Protein AF-A0A933HZB3-F1 (afdb_monomer)

Radius of gyration: 25.95 Å; Cα contacts (8 Å, |Δi|>4): 387; chains: 1; bounding box: 98×58×83 Å

Secondary structure (DSSP, 8-state):
----------TTS-----------HHHHHHHHHHHHHHHHHHHHHHHHHHHHHHHHHHHHHTTTS--TTHHHHHHHHHHHHHHHHHHHHHHHHHHHHHTS------EEE-HHHHHHHHHHHHHHHHHHTT-EEEEE--TTPPPEEE-HHHHHHHHHHHHHHHHHHSPTT-EEEEEEE--TT-TTEEEEEEEE-SS---GGGGGGTTSTT------TTS--SS-S-HHHHHHHHHHHTT--EEEEEETTTEEEEEEEEEBPGGGS-----------

Sequence (275 aa):
MSGTVNSQMKEGGPFATRGIYRDITARKAVERFRSEFFHQVNHELRNPLTLIVGVLRIMTDQSDKVHPDHRRWLGMMERNANHLQKMIEDLLELTRTETGKLAVHPQPADIAALAGQIAGDFQSAAEAKRIALKTRIPPGLPPAHADPLRFRQILGNLIDNALKFTPEGGEIKVSVSRPASETDSLQTSVSDTGLGIAEKDLPRLFEHLYQASSNFESRRKGLGLGLYICKTLVSRQGGRIWVESVLGKGSAFHFTLPVSLLAASGLPQGGKQGR

Structure (mmCIF, N/CA/C/O backbone):
data_AF-A0A933HZB3-F1
#
_entry.id   AF-A0A933HZB3-F1
#
loop_
_atom_site.group_PDB
_atom_site.id
_atom_site.type_symbol
_atom_site.label_atom_id
_atom_site.label_alt_id
_atom_site.label_comp_id
_atom_site.label_asym_id
_atom_site.label_entity_id
_atom_site.label_seq_id
_atom_site.pdbx_PDB_ins_code
_atom_site.C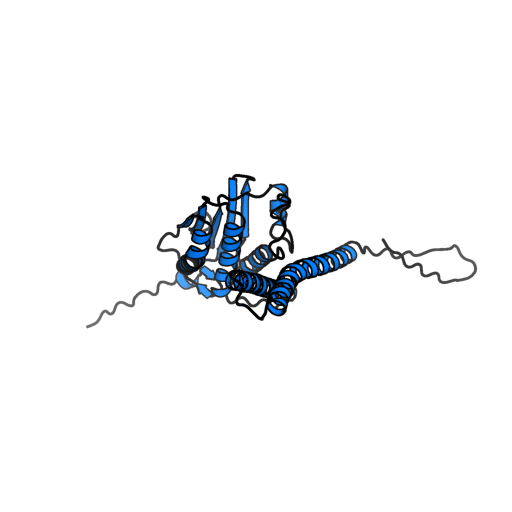artn_x
_atom_site.Cartn_y
_atom_site.Cartn_z
_atom_site.occupancy
_atom_site.B_iso_or_equiv
_atom_site.auth_seq_id
_atom_site.auth_comp_id
_atom_site.auth_asym_id
_atom_site.auth_atom_id
_atom_site.pdbx_PDB_model_num
ATOM 1 N N . MET A 1 1 ? 27.144 16.203 24.444 1.00 44.38 1 MET A N 1
ATOM 2 C CA . MET A 1 1 ? 27.302 17.452 25.221 1.00 44.38 1 MET A CA 1
ATOM 3 C C . MET A 1 1 ? 28.118 18.449 24.407 1.00 44.38 1 MET A C 1
ATOM 5 O O . MET A 1 1 ? 28.973 18.015 23.649 1.00 44.38 1 MET A O 1
ATOM 9 N N . SER A 1 2 ? 27.819 19.744 24.482 1.00 37.91 2 SER A N 1
ATOM 10 C CA . SER A 1 2 ? 28.679 20.814 23.952 1.00 37.91 2 SER A CA 1
ATOM 11 C C . SER A 1 2 ? 28.506 22.006 24.883 1.00 37.91 2 SER A C 1
ATOM 13 O O . SER A 1 2 ? 27.380 22.472 25.043 1.00 37.91 2 SER A O 1
ATOM 15 N N . GLY A 1 3 ? 29.574 22.419 25.561 1.00 36.72 3 GLY A N 1
ATOM 16 C CA . GLY A 1 3 ? 29.549 23.523 26.520 1.00 36.72 3 GLY A CA 1
ATOM 17 C C . GLY A 1 3 ? 30.105 24.798 25.899 1.00 36.72 3 GLY A C 1
ATOM 18 O O . GLY A 1 3 ? 31.054 24.742 25.122 1.00 36.72 3 GLY A O 1
ATOM 19 N N . THR A 1 4 ? 29.531 25.942 26.254 1.00 45.44 4 THR A N 1
ATOM 20 C CA . THR A 1 4 ? 30.143 27.255 26.026 1.00 45.44 4 THR A CA 1
ATOM 21 C C . THR A 1 4 ? 30.493 27.810 27.398 1.00 45.44 4 THR A C 1
ATOM 23 O O . THR A 1 4 ? 29.605 28.008 28.227 1.00 45.44 4 THR A O 1
ATOM 26 N N . VAL A 1 5 ? 31.786 27.989 27.666 1.00 43.34 5 VAL A N 1
ATOM 27 C CA . VAL A 1 5 ? 32.281 28.552 28.927 1.00 43.34 5 VAL A CA 1
ATOM 28 C C . VAL A 1 5 ? 32.371 30.058 28.743 1.00 43.34 5 VAL A C 1
ATOM 30 O O . VAL A 1 5 ? 33.096 30.520 27.869 1.00 43.34 5 VAL A O 1
ATOM 33 N N . ASN A 1 6 ? 31.621 30.820 29.537 1.00 44.94 6 ASN A N 1
ATOM 34 C CA . ASN A 1 6 ? 31.752 32.272 29.575 1.00 44.94 6 ASN A CA 1
ATOM 35 C C . ASN A 1 6 ? 32.379 32.649 30.921 1.00 44.94 6 ASN A C 1
ATOM 37 O O . ASN A 1 6 ? 31.748 32.489 31.966 1.00 44.94 6 ASN A O 1
ATOM 41 N N . SER A 1 7 ? 33.639 33.078 30.901 1.00 47.91 7 SER A N 1
ATOM 42 C CA . SER A 1 7 ? 34.389 33.495 32.086 1.00 47.91 7 SER A CA 1
ATOM 43 C C . SER A 1 7 ? 34.323 35.014 32.224 1.00 47.91 7 SER A C 1
ATOM 45 O O . SER A 1 7 ? 34.860 35.725 31.377 1.00 47.91 7 SER A O 1
ATOM 47 N N . GLN A 1 8 ? 33.697 35.526 33.284 1.00 51.03 8 GLN A N 1
ATOM 48 C CA . GLN A 1 8 ? 33.849 36.930 33.673 1.00 51.03 8 GLN A CA 1
ATOM 49 C C . GLN A 1 8 ? 34.837 37.035 34.834 1.00 51.03 8 GLN A C 1
ATOM 51 O O . GLN A 1 8 ? 34.700 36.337 35.837 1.00 51.03 8 GLN A O 1
ATOM 56 N N . MET A 1 9 ? 35.836 37.902 34.670 1.00 46.44 9 MET A N 1
ATOM 57 C CA . MET A 1 9 ? 36.854 38.189 35.676 1.00 46.44 9 MET A CA 1
ATOM 58 C C . MET A 1 9 ? 36.311 39.177 36.716 1.00 46.44 9 MET A C 1
ATOM 60 O O . MET A 1 9 ? 35.841 40.258 36.364 1.00 46.44 9 MET A O 1
ATOM 64 N N . LYS A 1 10 ? 36.424 38.827 37.999 1.00 46.56 10 LYS A N 1
ATOM 65 C CA . LYS A 1 10 ? 36.533 39.791 39.100 1.00 46.56 10 LYS A CA 1
ATOM 66 C C . LYS A 1 10 ? 37.719 39.373 39.963 1.00 46.56 10 LYS A C 1
ATOM 68 O O . LYS A 1 10 ? 37.800 38.217 40.372 1.00 46.56 10 LYS A O 1
ATOM 73 N N . GLU A 1 11 ? 38.650 40.299 40.162 1.00 51.19 11 GLU A N 1
ATOM 74 C CA . GLU A 1 11 ? 39.876 40.105 40.936 1.00 51.19 11 GLU A CA 1
ATOM 75 C C . GLU A 1 11 ? 39.563 39.670 42.380 1.00 51.19 11 GLU A C 1
ATOM 77 O O . GLU A 1 11 ? 38.769 40.309 43.069 1.00 51.19 11 GLU A O 1
ATOM 82 N N . GLY A 1 12 ? 40.201 38.584 42.838 1.00 52.66 12 GLY A N 1
ATOM 83 C CA . GLY A 1 12 ? 40.421 38.318 44.267 1.00 52.66 12 GLY A CA 1
ATOM 84 C C . GLY A 1 12 ? 39.520 37.312 45.005 1.00 52.66 12 GLY A C 1
ATOM 85 O O . GLY A 1 12 ? 39.659 37.203 46.218 1.00 52.66 12 GLY A O 1
ATOM 86 N N . GLY A 1 13 ? 38.634 36.551 44.347 1.00 52.44 13 GLY A N 1
ATOM 87 C CA . GLY A 1 13 ? 37.780 35.536 45.005 1.00 52.44 13 GLY A CA 1
ATOM 88 C C . GLY A 1 13 ? 37.833 34.145 44.349 1.00 52.44 13 GLY A C 1
ATOM 89 O O . GLY A 1 13 ? 38.278 34.040 43.205 1.00 52.44 13 GLY A O 1
ATOM 90 N N . PRO A 1 14 ? 37.397 33.063 45.036 1.00 49.47 14 PRO A N 1
ATOM 91 C CA . PRO A 1 14 ? 37.461 31.696 44.512 1.00 49.47 14 PRO A CA 1
ATOM 92 C C . PRO A 1 14 ? 36.727 31.564 43.169 1.00 49.47 14 PRO A C 1
ATOM 94 O O . PRO A 1 14 ? 35.592 32.012 43.010 1.00 49.47 14 PRO A O 1
ATOM 97 N N . PHE A 1 15 ? 37.390 30.926 42.201 1.00 54.91 15 PHE A N 1
ATOM 98 C CA . PHE A 1 15 ? 36.867 30.674 40.860 1.00 54.91 15 PHE A CA 1
ATOM 99 C C . PHE A 1 15 ? 35.613 29.790 40.920 1.00 54.91 15 PHE A C 1
ATOM 101 O O . PHE A 1 15 ? 35.695 28.603 41.226 1.00 54.91 15 PHE A O 1
ATOM 108 N N . ALA A 1 16 ? 34.452 30.337 40.559 1.00 53.34 16 ALA A N 1
ATOM 109 C CA . ALA A 1 16 ? 33.237 29.559 40.333 1.00 53.34 16 ALA A CA 1
ATOM 110 C C . ALA A 1 16 ? 32.914 29.542 38.833 1.00 53.34 16 ALA A C 1
ATOM 112 O O . ALA A 1 16 ? 32.417 30.519 38.275 1.00 53.34 16 ALA A O 1
ATOM 113 N N . THR A 1 17 ? 33.190 28.421 38.161 1.00 59.81 17 THR A N 1
ATOM 114 C CA . THR A 1 17 ? 32.766 28.230 36.766 1.00 59.81 17 THR A CA 1
ATOM 115 C C . THR A 1 17 ? 31.330 27.723 36.751 1.00 59.81 17 THR A C 1
ATOM 117 O O . THR A 1 17 ? 31.059 26.584 37.129 1.00 59.81 17 THR A O 1
ATOM 120 N N . ARG A 1 18 ? 30.387 28.552 36.295 1.00 53.56 18 ARG A N 1
ATOM 121 C CA . ARG A 1 18 ? 28.996 28.130 36.094 1.00 53.56 18 ARG A CA 1
ATOM 122 C C . ARG A 1 18 ? 28.834 27.551 34.688 1.00 53.56 18 ARG A C 1
ATOM 124 O O . ARG A 1 18 ? 28.631 28.283 33.724 1.00 53.56 18 ARG A O 1
ATOM 131 N N . GLY A 1 19 ? 28.927 26.230 34.568 1.00 54.19 19 GLY A N 1
ATOM 132 C CA . GLY A 1 19 ? 28.620 25.523 33.324 1.00 54.19 19 GLY A CA 1
ATOM 133 C C . GLY A 1 19 ? 27.110 25.377 33.132 1.00 54.19 19 GLY A C 1
ATOM 134 O O . GLY A 1 19 ? 26.443 24.746 33.949 1.00 54.19 19 GLY A O 1
ATOM 135 N N . ILE A 1 20 ? 26.555 25.937 32.054 1.00 64.50 20 ILE A N 1
ATOM 136 C CA . ILE A 1 20 ? 25.185 25.625 31.627 1.00 64.50 20 ILE A CA 1
ATOM 137 C C . ILE A 1 20 ? 25.261 24.395 30.723 1.00 64.50 20 ILE A C 1
ATOM 139 O O . ILE A 1 20 ? 25.632 24.487 29.552 1.00 64.50 20 ILE A O 1
ATOM 143 N N . TYR A 1 21 ? 24.907 23.233 31.262 1.00 60.72 21 TYR A N 1
ATOM 144 C CA . TYR A 1 21 ? 24.756 22.012 30.478 1.00 60.72 21 TYR A CA 1
ATOM 145 C C . TYR A 1 21 ? 23.352 21.994 29.874 1.00 60.72 21 TYR A C 1
ATOM 147 O O . TYR A 1 21 ? 22.369 21.757 30.569 1.00 60.72 21 TYR A O 1
ATOM 155 N N . ARG A 1 22 ? 23.242 22.272 28.571 1.00 62.38 22 ARG A N 1
ATOM 156 C CA . ARG A 1 22 ? 22.012 21.997 27.819 1.00 62.38 22 ARG A CA 1
ATOM 157 C C . ARG A 1 22 ? 22.073 20.584 27.265 1.00 62.38 22 ARG A C 1
ATOM 159 O O . ARG A 1 22 ? 23.014 20.237 26.545 1.00 62.38 22 ARG A O 1
ATOM 166 N N . ASP A 1 23 ? 21.052 19.792 27.566 1.00 67.69 23 ASP A N 1
ATOM 167 C CA . ASP A 1 23 ? 20.822 18.545 26.855 1.00 67.69 23 ASP A CA 1
ATOM 168 C C . ASP A 1 23 ? 20.436 18.869 25.404 1.00 67.69 23 ASP A C 1
ATOM 170 O O . ASP A 1 23 ? 19.370 19.402 25.106 1.00 67.69 23 ASP A O 1
ATOM 174 N N . ILE A 1 24 ? 21.371 18.610 24.494 1.00 68.44 24 ILE A N 1
ATOM 175 C CA . ILE A 1 24 ? 21.217 18.809 23.049 1.00 68.44 24 ILE A CA 1
ATOM 176 C C . ILE A 1 24 ? 20.972 17.484 22.323 1.00 68.44 24 ILE A C 1
ATOM 178 O O . ILE A 1 24 ? 21.038 17.450 21.096 1.00 68.44 24 ILE A O 1
ATOM 182 N N . THR A 1 25 ? 20.744 16.387 23.051 1.00 70.06 25 THR A N 1
ATOM 183 C CA . THR A 1 25 ? 20.633 15.037 22.481 1.00 70.06 25 THR A CA 1
ATOM 184 C C . THR A 1 25 ? 19.443 14.946 21.534 1.00 70.06 25 THR A C 1
ATOM 186 O O . THR A 1 25 ? 19.620 14.553 20.384 1.00 70.06 25 THR A O 1
ATOM 189 N N . ALA A 1 26 ? 18.271 15.436 21.954 1.00 64.62 26 ALA A N 1
ATOM 190 C CA . ALA A 1 26 ? 17.076 15.494 21.111 1.00 64.62 26 ALA A CA 1
ATOM 191 C C . ALA A 1 26 ? 17.283 16.369 19.861 1.00 64.62 26 ALA A C 1
ATOM 193 O O . ALA A 1 26 ? 16.958 15.964 18.748 1.00 64.62 26 ALA A O 1
ATOM 194 N N . ARG A 1 27 ? 17.909 17.544 20.014 1.00 66.88 27 ARG A N 1
ATOM 195 C CA . ARG A 1 27 ? 18.193 18.449 18.889 1.00 66.88 27 ARG A CA 1
ATOM 196 C C . ARG A 1 27 ? 19.174 17.837 17.887 1.00 66.88 27 ARG A C 1
ATOM 198 O O . ARG A 1 27 ? 18.923 17.877 16.687 1.00 66.88 27 ARG A O 1
ATOM 205 N N . LYS A 1 28 ? 20.265 17.236 18.371 1.00 66.25 28 LYS A N 1
ATOM 206 C CA . LYS A 1 28 ? 21.252 16.555 17.522 1.00 66.25 28 LYS A CA 1
ATOM 207 C C . LYS A 1 28 ? 20.669 15.318 16.840 1.00 66.25 28 LYS A C 1
ATOM 209 O O . LYS A 1 28 ? 21.078 15.024 15.724 1.00 66.25 28 LYS A O 1
ATOM 214 N N . ALA A 1 29 ? 19.733 14.611 17.476 1.00 64.44 29 ALA A N 1
ATOM 215 C CA . ALA A 1 29 ? 19.022 13.498 16.850 1.00 64.44 29 ALA A CA 1
ATOM 216 C C . ALA A 1 29 ? 18.155 13.980 15.675 1.00 64.44 29 ALA A C 1
ATOM 218 O O . ALA A 1 29 ? 18.247 13.417 14.588 1.00 64.44 29 ALA A O 1
ATOM 219 N N . VAL A 1 30 ? 17.406 15.076 15.851 1.00 66.94 30 VAL A N 1
ATOM 220 C CA . VAL A 1 30 ? 16.606 15.694 14.776 1.00 66.94 30 VAL A CA 1
ATOM 221 C C . VAL A 1 30 ? 17.486 16.219 13.636 1.00 66.94 30 VAL A C 1
ATOM 223 O O . VAL A 1 30 ? 17.160 16.025 12.467 1.00 66.94 30 VAL A O 1
ATOM 226 N N . GLU A 1 31 ? 18.613 16.867 13.943 1.00 66.31 31 GLU A N 1
ATOM 227 C CA . GLU A 1 31 ? 19.544 17.379 12.924 1.00 66.31 31 GLU A CA 1
ATOM 228 C C . GLU A 1 31 ? 20.197 16.245 12.115 1.00 66.31 31 GLU A C 1
ATOM 230 O O . GLU A 1 31 ? 20.233 16.320 10.885 1.00 66.31 31 GLU A O 1
ATOM 235 N N . ARG A 1 32 ? 20.646 15.164 12.772 1.00 67.50 32 ARG A N 1
ATOM 236 C CA . ARG A 1 32 ? 21.169 13.972 12.078 1.00 67.50 32 ARG A CA 1
ATOM 237 C C . ARG A 1 32 ? 20.105 13.309 11.215 1.00 67.50 32 ARG A C 1
ATOM 239 O O . ARG A 1 32 ? 20.373 13.039 10.051 1.00 67.50 32 ARG A O 1
ATOM 246 N N . PHE A 1 33 ? 18.897 13.142 11.751 1.00 66.19 33 PHE A N 1
ATOM 247 C CA . PHE A 1 33 ? 17.768 12.583 11.013 1.00 66.19 33 PHE A CA 1
ATOM 248 C C . PHE A 1 33 ? 17.451 13.400 9.753 1.00 66.19 33 PHE A C 1
ATOM 250 O O . PHE A 1 33 ? 17.299 12.831 8.675 1.00 66.19 33 PHE A O 1
ATOM 257 N N . ARG A 1 34 ? 17.423 14.740 9.844 1.00 69.06 34 ARG A N 1
ATOM 258 C CA . ARG A 1 34 ? 17.236 15.604 8.663 1.00 69.06 34 ARG A CA 1
ATOM 259 C C . ARG A 1 34 ? 18.349 15.406 7.639 1.00 69.06 34 ARG A C 1
ATOM 261 O O . ARG A 1 34 ? 18.056 15.338 6.451 1.00 69.06 34 ARG A O 1
ATOM 268 N N . SER A 1 35 ? 19.603 15.303 8.078 1.00 70.50 35 SER A N 1
ATOM 269 C CA . SER A 1 35 ? 20.733 15.086 7.170 1.00 70.50 35 SER A CA 1
ATOM 270 C C . SER A 1 35 ? 20.644 13.733 6.459 1.00 70.50 35 SER A C 1
ATOM 272 O O . SER A 1 35 ? 20.768 13.677 5.237 1.00 70.50 35 SER A O 1
ATOM 274 N N . GLU A 1 36 ? 20.393 12.653 7.200 1.00 72.56 36 GLU A N 1
ATOM 275 C CA . GLU A 1 36 ? 20.228 11.299 6.652 1.00 72.56 36 GLU A CA 1
ATOM 276 C C . GLU A 1 36 ? 19.042 11.229 5.682 1.00 72.56 36 GLU A C 1
ATOM 278 O O . GLU A 1 36 ? 19.175 10.678 4.590 1.00 72.56 36 GLU A O 1
ATOM 283 N N . PHE A 1 37 ? 17.927 11.884 6.018 1.00 74.06 37 PHE A N 1
ATOM 284 C CA . PHE A 1 37 ? 16.774 12.032 5.133 1.00 74.06 37 PHE A CA 1
ATOM 285 C C . PHE A 1 37 ? 17.146 12.687 3.801 1.00 74.06 37 PHE A C 1
ATOM 287 O O . PHE A 1 37 ? 16.870 12.120 2.743 1.00 74.06 37 PHE A O 1
ATOM 294 N N . PHE A 1 38 ? 17.803 13.850 3.824 1.00 76.88 38 PHE A N 1
ATOM 295 C CA . PHE A 1 38 ? 18.194 14.526 2.585 1.00 76.88 38 PHE A CA 1
ATOM 296 C C . PHE A 1 38 ? 19.186 13.697 1.768 1.00 76.88 38 PHE A C 1
ATOM 298 O O . PHE A 1 38 ? 19.082 13.666 0.541 1.00 76.88 38 PHE A O 1
ATOM 305 N N . HIS A 1 39 ? 20.127 13.003 2.410 1.00 78.69 39 HIS A N 1
ATOM 306 C CA . HIS A 1 39 ? 21.030 12.100 1.699 1.00 78.69 39 HIS A CA 1
ATOM 307 C C . HIS A 1 39 ? 20.271 10.959 1.014 1.00 78.69 39 HIS A C 1
ATOM 309 O O . HIS A 1 39 ? 20.479 10.735 -0.180 1.00 78.69 39 HIS A O 1
ATOM 315 N N . GLN A 1 40 ? 19.357 10.294 1.723 1.00 75.25 40 GLN A N 1
ATOM 316 C CA . GLN A 1 40 ? 18.567 9.189 1.180 1.00 75.25 40 GLN A CA 1
ATOM 317 C C . GLN A 1 40 ? 17.686 9.643 0.010 1.00 75.25 40 GLN A C 1
ATOM 319 O O . GLN A 1 40 ? 17.703 9.017 -1.048 1.00 75.25 40 GLN A O 1
ATOM 324 N N . VAL A 1 41 ? 16.973 10.764 0.164 1.00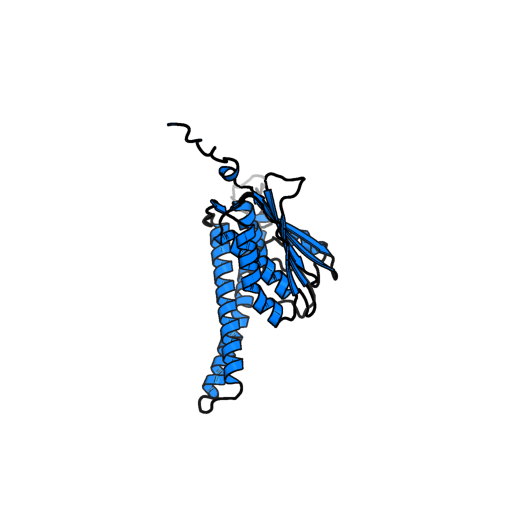 81.38 41 VAL A N 1
ATOM 325 C CA . VAL A 1 41 ? 16.130 11.342 -0.895 1.00 81.38 41 VAL A CA 1
ATOM 326 C C . VAL A 1 41 ? 16.958 11.660 -2.135 1.00 81.38 41 VAL A C 1
ATOM 328 O O . VAL A 1 41 ? 16.580 11.284 -3.242 1.00 81.38 41 VAL A O 1
ATOM 331 N N . ASN A 1 42 ? 18.119 12.297 -1.967 1.00 82.62 42 ASN A N 1
ATOM 332 C CA . ASN A 1 42 ? 19.001 12.605 -3.091 1.00 82.62 42 ASN A CA 1
ATOM 333 C C . ASN A 1 42 ? 19.486 11.338 -3.810 1.00 82.62 42 ASN A C 1
ATOM 335 O O . ASN A 1 42 ? 19.526 11.316 -5.040 1.00 82.62 42 ASN A O 1
ATOM 339 N N . HIS A 1 43 ? 19.849 10.287 -3.070 1.00 84.12 43 HIS A N 1
ATOM 340 C CA . HIS A 1 43 ? 20.272 9.018 -3.662 1.00 84.12 43 HIS A CA 1
ATOM 341 C C . HIS A 1 43 ? 19.144 8.332 -4.441 1.00 84.12 43 HIS A C 1
ATOM 343 O O . HIS A 1 43 ? 19.357 7.929 -5.588 1.00 84.12 43 HIS A O 1
ATOM 349 N N . GLU A 1 44 ? 17.951 8.240 -3.856 1.00 81.50 44 GLU A N 1
ATOM 350 C CA . GLU A 1 44 ? 16.796 7.594 -4.489 1.00 81.50 44 GLU A CA 1
ATOM 351 C C . GLU A 1 44 ? 16.288 8.371 -5.709 1.00 81.50 44 GLU A C 1
ATOM 353 O O . GLU A 1 44 ? 15.923 7.747 -6.698 1.00 81.50 44 GLU A O 1
ATOM 358 N N . LEU A 1 45 ? 16.349 9.709 -5.712 1.00 86.69 45 LEU A N 1
ATOM 359 C CA . LEU A 1 45 ? 16.020 10.521 -6.894 1.00 86.69 45 LEU A CA 1
ATOM 360 C C . LEU A 1 45 ? 17.092 10.424 -7.992 1.00 86.69 45 LEU A C 1
ATOM 362 O O . LEU A 1 45 ? 16.771 10.369 -9.182 1.00 86.69 45 LEU A O 1
ATOM 366 N N . ARG A 1 46 ? 18.379 10.390 -7.621 1.00 86.56 46 ARG A N 1
ATOM 367 C CA . ARG A 1 46 ? 19.488 10.357 -8.590 1.00 86.56 46 ARG A CA 1
ATOM 368 C C . ARG A 1 46 ? 19.484 9.079 -9.428 1.00 86.56 46 ARG A C 1
ATOM 370 O O . ARG A 1 46 ? 19.796 9.150 -10.616 1.00 86.56 46 ARG A O 1
ATOM 377 N N . ASN A 1 47 ? 19.139 7.932 -8.845 1.00 84.44 47 ASN A N 1
ATOM 378 C CA . ASN A 1 47 ? 19.160 6.636 -9.531 1.00 84.44 47 ASN A CA 1
ATOM 379 C C . ASN A 1 47 ? 18.265 6.585 -10.796 1.00 84.44 47 ASN A C 1
ATOM 381 O O . ASN A 1 47 ? 18.809 6.377 -11.884 1.00 84.44 47 ASN A O 1
ATOM 385 N N . PRO A 1 48 ? 16.935 6.805 -10.720 1.00 86.75 48 PRO A N 1
ATOM 386 C CA . PRO A 1 48 ? 16.061 6.788 -11.892 1.00 86.75 48 PRO A CA 1
ATOM 387 C C . PRO A 1 48 ? 16.392 7.912 -12.877 1.00 86.75 48 PRO A C 1
ATOM 389 O O . PRO A 1 48 ? 16.338 7.690 -14.085 1.00 86.75 48 PRO A O 1
ATOM 392 N N . LEU A 1 49 ? 16.811 9.088 -12.393 1.00 90.88 49 LEU A N 1
ATOM 393 C CA . LEU A 1 49 ? 17.236 10.185 -13.264 1.00 90.88 49 LEU A CA 1
ATOM 394 C C . LEU A 1 49 ? 18.479 9.814 -14.087 1.00 90.88 49 LEU A C 1
ATOM 396 O O . LEU A 1 49 ? 18.521 10.068 -15.288 1.00 90.88 49 LEU A O 1
ATOM 400 N N . THR A 1 50 ? 19.466 9.165 -13.464 1.00 89.88 50 THR A N 1
ATOM 401 C CA . THR A 1 50 ? 20.688 8.706 -14.147 1.00 89.88 50 THR A CA 1
ATOM 402 C C . THR A 1 50 ? 20.357 7.690 -15.239 1.00 89.88 50 THR A C 1
ATOM 404 O O . THR A 1 50 ? 20.925 7.756 -16.327 1.00 89.88 50 THR A O 1
ATOM 407 N N . LEU A 1 51 ? 19.402 6.786 -14.986 1.00 90.50 51 LEU A N 1
ATOM 408 C CA . LEU A 1 51 ? 18.924 5.834 -15.991 1.00 90.50 51 LEU A CA 1
ATOM 409 C C . LEU A 1 51 ? 18.229 6.533 -17.164 1.00 90.50 51 LEU A C 1
ATOM 411 O O . LEU A 1 51 ? 18.514 6.197 -18.311 1.00 90.50 51 LEU A O 1
ATOM 415 N N . ILE A 1 52 ? 17.360 7.514 -16.896 1.00 91.62 52 ILE A N 1
ATOM 416 C CA . ILE A 1 52 ? 16.683 8.291 -17.947 1.00 91.62 52 ILE A CA 1
ATOM 417 C C . ILE A 1 52 ? 17.713 9.013 -18.818 1.00 91.62 52 ILE A C 1
ATOM 419 O O . ILE A 1 52 ? 17.708 8.845 -20.034 1.00 91.62 52 ILE A O 1
ATOM 423 N N . VAL A 1 53 ? 18.632 9.763 -18.203 1.00 91.56 53 VAL A N 1
ATOM 424 C CA . VAL A 1 53 ? 19.673 10.512 -18.925 1.00 91.56 53 VAL A CA 1
ATOM 425 C C . VAL A 1 53 ? 20.586 9.575 -19.722 1.00 91.56 53 VAL A C 1
ATOM 427 O O . VAL A 1 53 ? 20.925 9.878 -20.864 1.00 91.56 53 VAL A O 1
ATOM 430 N N . GLY A 1 54 ? 20.953 8.419 -19.161 1.00 90.69 54 GLY A N 1
ATOM 431 C CA . GLY A 1 54 ? 21.765 7.419 -19.855 1.00 90.69 54 GLY A CA 1
ATOM 432 C C . GLY A 1 54 ? 21.080 6.863 -21.104 1.00 90.69 54 GLY A C 1
ATOM 433 O O . GLY A 1 54 ? 21.694 6.816 -22.168 1.00 90.69 54 GLY A O 1
ATOM 434 N N . VAL A 1 55 ? 19.799 6.497 -21.000 1.00 88.62 55 VAL A N 1
ATOM 435 C CA . VAL A 1 55 ? 19.013 6.000 -22.141 1.00 88.62 55 VAL A CA 1
ATOM 436 C C . VAL A 1 55 ? 18.806 7.093 -23.195 1.00 88.62 55 VAL A C 1
ATOM 438 O O . VAL A 1 55 ? 18.982 6.824 -24.382 1.00 88.62 55 VAL A O 1
ATOM 441 N N . LEU A 1 56 ? 18.516 8.332 -22.781 1.00 89.94 56 LEU A N 1
ATOM 442 C CA . LEU A 1 56 ? 18.417 9.479 -23.691 1.00 89.94 56 LEU A CA 1
ATOM 443 C C . LEU A 1 56 ? 19.716 9.712 -24.473 1.00 89.94 56 LEU A C 1
ATOM 445 O O . LEU A 1 56 ? 19.667 9.998 -25.670 1.00 89.94 56 LEU A O 1
ATOM 449 N N . ARG A 1 57 ? 20.876 9.555 -23.824 1.00 88.94 57 ARG A N 1
ATOM 450 C CA . ARG A 1 57 ? 22.182 9.688 -24.482 1.00 88.94 57 ARG A CA 1
ATOM 451 C C . ARG A 1 57 ? 22.402 8.597 -25.528 1.00 88.94 57 ARG A C 1
ATOM 453 O O . ARG A 1 57 ? 22.761 8.921 -26.651 1.00 88.94 57 ARG A O 1
ATOM 460 N N . ILE A 1 58 ? 22.105 7.338 -25.191 1.00 86.31 58 ILE A N 1
ATOM 461 C CA . ILE A 1 58 ? 22.195 6.208 -26.134 1.00 86.31 58 ILE A CA 1
ATOM 462 C C . ILE A 1 58 ? 21.307 6.453 -27.362 1.00 86.31 58 ILE A C 1
ATOM 464 O O . ILE A 1 58 ? 21.749 6.245 -28.487 1.00 86.31 58 ILE A O 1
ATOM 468 N N . MET A 1 59 ? 20.074 6.922 -27.155 1.00 84.69 59 MET A N 1
ATOM 469 C CA . MET A 1 59 ? 19.140 7.209 -28.249 1.00 84.69 59 MET A CA 1
ATOM 470 C C . MET A 1 59 ? 19.593 8.382 -29.123 1.00 84.69 59 MET A C 1
ATOM 472 O O . MET A 1 59 ? 19.443 8.323 -30.339 1.00 84.69 59 MET A O 1
ATOM 476 N N . THR A 1 60 ? 20.161 9.431 -28.523 1.00 84.25 60 THR A N 1
ATOM 477 C CA . THR A 1 60 ? 20.691 10.585 -29.269 1.00 84.25 60 THR A CA 1
ATOM 478 C C . THR A 1 60 ? 21.903 10.192 -30.118 1.00 84.25 60 THR A C 1
ATOM 480 O O . THR A 1 60 ? 21.949 10.521 -31.304 1.00 84.25 60 THR A O 1
ATOM 483 N N . ASP A 1 61 ? 22.837 9.428 -29.542 1.00 81.62 61 ASP A N 1
ATOM 484 C CA . ASP A 1 61 ? 24.058 8.965 -30.219 1.00 81.62 61 ASP A CA 1
ATOM 485 C C . ASP A 1 61 ? 23.761 7.954 -31.353 1.00 81.62 61 ASP A C 1
ATOM 487 O O . ASP A 1 61 ? 24.593 7.753 -32.233 1.00 81.62 61 ASP A O 1
ATOM 491 N N . GLN A 1 62 ? 22.577 7.323 -31.357 1.00 74.19 62 GLN A N 1
ATOM 492 C CA . GLN A 1 62 ? 22.131 6.348 -32.368 1.00 74.19 62 GLN A CA 1
ATOM 493 C C . GLN A 1 62 ? 20.950 6.848 -33.222 1.00 74.19 62 GLN A C 1
ATOM 495 O O . GLN A 1 62 ? 20.218 6.046 -33.805 1.00 74.19 62 GLN A O 1
ATOM 500 N N . SER A 1 63 ? 20.757 8.167 -33.303 1.00 66.81 63 SER A N 1
ATOM 501 C CA . SER A 1 63 ? 19.568 8.803 -33.895 1.00 66.81 63 SER A CA 1
ATOM 502 C C . SER A 1 63 ? 19.316 8.493 -35.380 1.00 66.81 63 SER A C 1
ATOM 504 O O . SER A 1 63 ? 18.178 8.601 -35.836 1.00 66.81 63 SER A O 1
ATOM 506 N N . ASP A 1 64 ? 20.326 8.024 -36.116 1.00 67.75 64 ASP A N 1
ATOM 507 C CA . ASP A 1 64 ? 20.232 7.756 -37.557 1.00 67.75 64 ASP A CA 1
ATOM 508 C C . ASP A 1 64 ? 19.525 6.429 -37.914 1.00 67.75 64 ASP A C 1
ATOM 510 O O . ASP A 1 64 ? 19.276 6.155 -39.092 1.00 67.75 64 ASP A O 1
ATOM 514 N N . LYS A 1 65 ? 19.193 5.572 -36.931 1.00 66.94 65 LYS A N 1
ATOM 515 C CA . LYS A 1 65 ? 18.471 4.302 -37.153 1.00 66.94 65 LYS A CA 1
ATOM 516 C C . LYS A 1 65 ? 17.474 4.022 -36.029 1.00 66.94 65 LYS A C 1
ATOM 518 O O . LYS A 1 65 ? 17.799 4.133 -34.854 1.00 66.94 65 LYS A O 1
ATOM 523 N N . VAL A 1 66 ? 16.269 3.556 -36.373 1.00 66.25 66 VAL A N 1
ATOM 524 C CA . VAL A 1 66 ? 15.322 3.034 -35.372 1.00 66.25 66 VAL A CA 1
ATOM 525 C C . VAL A 1 66 ? 15.877 1.718 -34.826 1.00 66.25 66 VAL A C 1
ATOM 527 O O . VAL A 1 66 ? 15.754 0.669 -35.457 1.00 66.25 66 VAL A O 1
ATOM 530 N N . HIS A 1 67 ? 16.531 1.782 -33.666 1.00 71.38 67 HIS A N 1
ATOM 531 C CA . HIS A 1 67 ? 17.107 0.609 -33.015 1.00 71.38 67 HIS A CA 1
ATOM 532 C C . HIS A 1 67 ? 15.989 -0.362 -32.574 1.00 71.38 67 HIS A C 1
ATOM 534 O O . HIS A 1 67 ? 14.973 0.101 -32.045 1.00 71.38 67 HIS A O 1
ATOM 540 N N . PRO A 1 68 ? 16.148 -1.695 -32.709 1.00 76.06 68 PRO A N 1
ATOM 541 C CA . PRO A 1 68 ? 15.141 -2.675 -32.276 1.00 76.06 68 PRO A CA 1
ATOM 542 C C . PRO A 1 68 ? 14.698 -2.515 -30.810 1.00 76.06 68 PRO A C 1
ATOM 544 O O . PRO A 1 68 ? 13.549 -2.785 -30.464 1.00 76.06 68 PRO A O 1
ATOM 547 N N . ASP A 1 69 ? 15.589 -2.006 -29.952 1.00 81.25 69 ASP A N 1
ATOM 548 C CA . ASP A 1 69 ? 15.320 -1.763 -28.528 1.00 81.25 69 ASP A CA 1
ATOM 549 C C . ASP A 1 69 ? 14.620 -0.427 -28.210 1.00 81.25 69 ASP A C 1
ATOM 551 O O . ASP A 1 69 ? 14.334 -0.163 -27.040 1.00 81.25 69 ASP A O 1
ATOM 555 N N . HIS A 1 70 ? 14.282 0.413 -29.198 1.00 82.75 70 HIS A N 1
ATOM 556 C CA . HIS A 1 70 ? 13.678 1.736 -28.957 1.00 82.75 70 HIS A CA 1
ATOM 557 C C . HIS A 1 70 ? 12.458 1.682 -28.030 1.00 82.75 70 HIS A C 1
ATOM 559 O O . HIS A 1 70 ? 12.355 2.440 -27.065 1.00 82.75 70 HIS A O 1
ATOM 565 N N . ARG A 1 71 ? 11.542 0.738 -28.274 1.00 83.75 71 ARG A N 1
ATOM 566 C CA . ARG A 1 71 ? 10.336 0.570 -27.450 1.00 83.75 71 ARG A CA 1
ATOM 567 C C . ARG A 1 71 ? 10.675 0.163 -26.014 1.00 83.75 71 ARG A C 1
ATOM 569 O O . ARG A 1 71 ? 10.031 0.622 -25.072 1.00 83.75 71 ARG A O 1
ATOM 576 N N . ARG A 1 72 ? 11.696 -0.677 -25.836 1.00 85.56 72 ARG A N 1
ATOM 577 C CA . ARG A 1 72 ? 12.171 -1.107 -24.516 1.00 85.56 72 ARG A CA 1
ATOM 578 C C . ARG A 1 72 ? 12.766 0.068 -23.741 1.00 85.56 72 ARG A C 1
ATOM 580 O O . ARG A 1 72 ? 12.461 0.218 -22.558 1.00 85.56 72 ARG A O 1
ATOM 587 N N . TRP A 1 73 ? 13.573 0.895 -24.399 1.00 87.50 73 TRP A N 1
ATOM 588 C CA . TRP A 1 73 ? 14.186 2.096 -23.831 1.00 87.50 73 TRP A CA 1
ATOM 589 C C . TRP A 1 73 ? 13.159 3.157 -23.441 1.00 87.50 73 TRP A C 1
ATOM 591 O O . TRP A 1 73 ? 13.188 3.628 -22.305 1.00 87.50 73 TRP A O 1
ATOM 601 N N . LEU A 1 74 ? 12.196 3.454 -24.319 1.00 86.75 74 LEU A N 1
ATOM 602 C CA . LEU A 1 74 ? 11.070 4.341 -24.007 1.00 86.75 74 LEU A CA 1
ATOM 603 C C . LEU A 1 74 ? 10.297 3.847 -22.780 1.00 86.75 74 LEU A C 1
ATOM 605 O O . LEU A 1 74 ? 10.105 4.603 -21.830 1.00 86.75 74 LEU A O 1
ATOM 609 N N . GLY A 1 75 ? 9.960 2.554 -22.734 1.00 85.88 75 GLY A N 1
ATOM 610 C CA . GLY A 1 75 ? 9.294 1.971 -21.569 1.00 85.88 75 GLY A CA 1
ATOM 611 C C . GLY A 1 75 ? 10.148 2.016 -20.294 1.00 85.88 75 GLY A C 1
ATOM 612 O O . GLY A 1 75 ? 9.615 2.158 -19.196 1.00 85.88 75 GLY A O 1
ATOM 613 N N . MET A 1 76 ? 11.477 1.900 -20.395 1.00 84.38 76 MET A N 1
ATOM 614 C CA . MET A 1 76 ? 12.371 2.091 -19.246 1.00 84.38 76 MET A CA 1
ATOM 615 C C . MET A 1 76 ? 12.347 3.534 -18.742 1.00 84.38 76 MET A C 1
ATOM 617 O O . MET A 1 76 ? 12.267 3.734 -17.529 1.00 84.38 76 MET A O 1
ATOM 621 N N . MET A 1 77 ? 12.403 4.521 -19.636 1.00 88.38 77 MET A N 1
ATOM 622 C CA . MET A 1 77 ? 12.347 5.936 -19.261 1.00 88.38 77 MET A CA 1
ATOM 623 C C . MET A 1 77 ? 11.009 6.291 -18.618 1.00 88.38 77 MET A C 1
ATOM 625 O O . MET A 1 77 ? 11.005 6.866 -17.534 1.00 88.38 77 MET A O 1
ATOM 629 N N . GLU A 1 78 ? 9.897 5.865 -19.216 1.00 86.44 78 GLU A N 1
ATOM 630 C CA . GLU A 1 78 ? 8.548 6.086 -18.686 1.00 86.44 78 GLU A CA 1
ATOM 631 C C . GLU A 1 78 ? 8.396 5.522 -17.267 1.00 86.44 78 GLU A C 1
ATOM 633 O O . GLU A 1 78 ? 7.990 6.235 -16.350 1.00 86.44 78 GLU A O 1
ATOM 638 N N . ARG A 1 79 ? 8.819 4.270 -17.032 1.00 84.19 79 ARG A N 1
ATOM 639 C CA . ARG A 1 79 ? 8.772 3.671 -15.686 1.00 84.19 79 ARG A CA 1
ATOM 640 C C . ARG A 1 79 ? 9.589 4.456 -14.660 1.00 84.19 79 ARG A C 1
ATOM 642 O O . ARG A 1 79 ? 9.145 4.610 -13.525 1.00 84.19 79 ARG A O 1
ATOM 649 N N . ASN A 1 80 ? 10.773 4.938 -15.035 1.00 86.31 80 ASN A N 1
ATOM 650 C CA . ASN A 1 80 ? 11.621 5.719 -14.132 1.00 86.31 80 ASN A CA 1
ATOM 651 C C . ASN A 1 80 ? 11.074 7.138 -13.902 1.00 86.31 80 ASN A C 1
ATOM 653 O O . ASN A 1 80 ? 11.181 7.648 -12.789 1.00 86.31 80 ASN A O 1
ATOM 657 N N . ALA A 1 81 ? 10.451 7.754 -14.909 1.00 88.44 81 ALA A N 1
ATOM 658 C CA . ALA A 1 81 ? 9.802 9.057 -14.786 1.00 88.44 81 ALA A CA 1
ATOM 659 C C . ALA A 1 81 ? 8.581 8.980 -13.857 1.00 88.44 81 ALA A C 1
ATOM 661 O O . ALA A 1 81 ? 8.469 9.774 -12.925 1.00 88.44 81 ALA A O 1
ATOM 662 N N . ASN A 1 82 ? 7.738 7.958 -14.026 1.00 84.62 82 ASN A N 1
ATOM 663 C CA . ASN A 1 82 ? 6.605 7.701 -13.134 1.00 84.62 82 ASN A CA 1
ATOM 664 C C . ASN A 1 82 ? 7.077 7.404 -11.700 1.00 84.62 82 ASN A C 1
ATOM 666 O O . ASN A 1 82 ? 6.467 7.855 -10.731 1.00 84.62 82 ASN A O 1
ATOM 670 N N . HIS A 1 83 ? 8.204 6.700 -11.542 1.00 83.56 83 HIS A N 1
ATOM 671 C CA . HIS A 1 83 ? 8.803 6.474 -10.226 1.00 83.56 83 HIS A CA 1
ATOM 672 C C . HIS A 1 83 ? 9.265 7.781 -9.558 1.00 83.56 83 HIS A C 1
ATOM 674 O O . HIS A 1 83 ? 8.985 7.994 -8.378 1.00 83.56 83 HIS A O 1
ATOM 680 N N . LEU A 1 84 ? 9.922 8.673 -10.309 1.00 86.94 84 LEU A N 1
ATOM 681 C CA . LEU A 1 84 ? 10.296 10.012 -9.838 1.00 86.94 84 LEU A CA 1
ATOM 682 C C . LEU A 1 84 ? 9.074 10.839 -9.433 1.00 86.94 84 LEU A C 1
ATOM 684 O O . LEU A 1 84 ? 9.080 11.440 -8.359 1.00 86.94 84 LEU A O 1
ATOM 688 N N . GLN A 1 85 ? 8.024 10.838 -10.255 1.00 87.12 85 GLN A N 1
ATOM 689 C CA . GLN A 1 85 ? 6.781 11.551 -9.966 1.00 87.12 85 GLN A CA 1
ATOM 690 C C . GLN A 1 85 ? 6.168 11.080 -8.643 1.00 87.12 85 GLN A C 1
ATOM 692 O O . GLN A 1 85 ? 5.899 11.901 -7.766 1.00 87.12 85 GLN A O 1
ATOM 697 N N . LYS A 1 86 ? 6.063 9.760 -8.446 1.00 83.81 86 LYS A N 1
ATOM 698 C CA . LYS A 1 86 ? 5.555 9.175 -7.200 1.00 83.81 86 LYS A CA 1
ATOM 699 C C . LYS A 1 86 ? 6.395 9.569 -5.980 1.00 83.81 86 LYS A C 1
ATOM 701 O O . LYS A 1 86 ? 5.846 9.903 -4.935 1.00 83.81 86 LYS A O 1
ATOM 706 N N . MET A 1 87 ? 7.723 9.583 -6.108 1.00 84.50 87 MET A N 1
ATOM 707 C CA . MET A 1 87 ? 8.606 10.027 -5.023 1.00 84.50 87 MET A CA 1
ATOM 708 C C . MET A 1 87 ? 8.403 11.503 -4.663 1.00 84.50 87 MET A C 1
ATOM 710 O O . MET A 1 87 ? 8.404 11.851 -3.484 1.00 84.50 87 MET A O 1
ATOM 714 N N . ILE A 1 88 ? 8.209 12.373 -5.656 1.00 88.25 88 ILE A N 1
ATOM 715 C CA . ILE A 1 88 ? 7.927 13.797 -5.428 1.00 88.25 88 ILE A CA 1
ATOM 716 C C . ILE A 1 88 ? 6.583 13.972 -4.711 1.00 88.25 88 ILE A C 1
ATOM 718 O O . ILE A 1 88 ? 6.494 14.749 -3.760 1.00 88.25 88 ILE A O 1
ATOM 722 N N . GLU A 1 89 ? 5.552 13.235 -5.125 1.00 86.50 89 GLU A N 1
ATOM 723 C CA . GLU A 1 89 ? 4.239 13.248 -4.470 1.00 86.50 89 GLU A CA 1
ATOM 724 C C . GLU A 1 89 ? 4.328 12.817 -3.002 1.00 86.50 89 GLU A C 1
ATOM 726 O O . GLU A 1 89 ? 3.828 13.529 -2.127 1.00 86.50 89 GLU A O 1
ATOM 731 N N . ASP A 1 90 ? 5.036 11.720 -2.718 1.00 84.56 90 ASP A N 1
ATOM 732 C CA . ASP A 1 90 ? 5.230 11.222 -1.353 1.00 84.56 90 ASP A CA 1
ATOM 733 C C . ASP A 1 90 ? 5.975 12.254 -0.471 1.00 84.56 90 ASP A C 1
ATOM 735 O O . ASP A 1 90 ? 5.640 12.436 0.702 1.00 84.56 90 ASP A O 1
ATOM 739 N N . LEU A 1 91 ? 6.950 12.992 -1.025 1.00 85.44 91 LEU A N 1
ATOM 740 C CA . LEU A 1 91 ? 7.664 14.068 -0.314 1.00 85.44 91 LEU A CA 1
ATOM 741 C C . LEU A 1 91 ? 6.773 15.283 -0.022 1.00 85.44 91 LEU A C 1
ATOM 743 O O . LEU A 1 91 ? 6.835 15.867 1.069 1.00 85.44 91 LEU A O 1
ATOM 747 N N . LEU A 1 92 ? 5.942 15.681 -0.987 1.00 85.44 92 LEU A N 1
ATOM 748 C CA . LEU A 1 92 ? 4.974 16.762 -0.799 1.00 85.44 92 LEU A CA 1
ATOM 749 C C . LEU A 1 92 ? 3.945 16.389 0.268 1.00 85.44 92 LEU A C 1
ATOM 751 O O . LEU A 1 92 ? 3.552 17.230 1.081 1.00 85.44 92 LEU A O 1
ATOM 755 N N . GLU A 1 93 ? 3.529 15.130 0.297 1.00 83.94 93 GLU A N 1
ATOM 756 C CA . GLU A 1 93 ? 2.584 14.632 1.283 1.00 83.94 93 GLU A CA 1
ATOM 757 C C . GLU A 1 93 ? 3.177 14.530 2.685 1.00 83.94 93 GLU A C 1
ATOM 759 O O . GLU A 1 93 ? 2.535 14.965 3.645 1.00 83.94 93 GLU A O 1
ATOM 764 N N . LEU A 1 94 ? 4.420 14.061 2.808 1.00 83.44 94 LEU A N 1
ATOM 765 C CA . LEU A 1 94 ? 5.170 14.130 4.060 1.00 83.44 94 LEU A CA 1
ATOM 766 C C . LEU A 1 94 ? 5.233 15.576 4.569 1.00 83.44 94 LEU A C 1
ATOM 768 O O . LEU A 1 94 ? 4.904 15.851 5.720 1.00 83.44 94 LEU A O 1
ATOM 772 N N . THR A 1 95 ? 5.559 16.526 3.691 1.00 83.50 95 THR A N 1
ATOM 773 C CA . THR A 1 95 ? 5.626 17.950 4.055 1.00 83.50 95 THR A CA 1
ATOM 774 C C . THR A 1 95 ? 4.272 18.477 4.541 1.00 83.50 95 THR A C 1
ATOM 776 O O . THR A 1 95 ? 4.198 19.196 5.539 1.00 83.50 95 THR A O 1
ATOM 779 N N . ARG A 1 96 ? 3.171 18.116 3.871 1.00 85.06 96 ARG A N 1
ATOM 780 C CA . ARG A 1 96 ? 1.808 18.489 4.296 1.00 85.06 96 ARG A CA 1
ATOM 781 C C . ARG A 1 96 ? 1.425 17.839 5.624 1.00 85.06 96 ARG A C 1
ATOM 783 O O . ARG A 1 96 ? 0.741 18.467 6.427 1.00 85.06 96 ARG A O 1
ATOM 790 N N . THR A 1 97 ? 1.873 16.613 5.858 1.00 82.06 97 THR A N 1
ATOM 791 C CA . THR A 1 97 ? 1.657 15.881 7.109 1.00 82.06 97 THR A CA 1
ATOM 792 C C . THR A 1 97 ? 2.341 16.583 8.278 1.00 82.06 97 THR A C 1
ATOM 794 O O . THR A 1 97 ? 1.660 16.971 9.228 1.00 82.06 97 THR A O 1
ATOM 797 N N . GLU A 1 98 ? 3.648 16.830 8.159 1.00 79.75 98 GLU A N 1
ATOM 798 C CA . GLU A 1 98 ? 4.495 17.468 9.180 1.00 79.75 98 GLU A CA 1
ATOM 799 C C . GLU A 1 98 ? 4.066 18.906 9.491 1.00 79.75 98 GLU A C 1
ATOM 801 O O . GLU A 1 98 ? 4.118 19.362 10.629 1.00 79.75 98 GLU A O 1
ATOM 806 N N . THR A 1 99 ? 3.587 19.633 8.481 1.00 83.12 99 THR A N 1
ATOM 807 C CA . THR A 1 99 ? 3.103 21.013 8.657 1.00 83.12 99 THR A CA 1
ATOM 808 C C . THR A 1 99 ? 1.646 21.096 9.110 1.00 83.12 99 THR A C 1
ATOM 810 O O . THR A 1 99 ? 1.094 22.193 9.188 1.00 83.12 99 THR A O 1
ATOM 813 N N . GLY A 1 100 ? 0.983 19.963 9.359 1.00 79.19 100 GLY A N 1
ATOM 814 C CA . GLY A 1 100 ? -0.430 19.919 9.738 1.00 79.19 100 GLY A CA 1
ATOM 815 C C . GLY A 1 100 ? -1.414 20.144 8.580 1.00 79.19 100 GLY A C 1
ATOM 816 O O . GLY A 1 100 ? -2.599 19.857 8.735 1.00 79.19 100 GLY A O 1
ATOM 817 N N . LYS A 1 101 ? -0.936 20.564 7.404 1.00 80.88 101 LYS A N 1
ATOM 818 C CA . LYS A 1 101 ? -1.716 20.990 6.226 1.00 80.88 101 LYS A CA 1
ATOM 819 C C . LYS A 1 101 ? -2.363 19.859 5.416 1.00 80.88 101 LYS A C 1
ATOM 821 O O . LYS A 1 101 ? -2.958 20.126 4.374 1.00 80.88 101 LYS A O 1
ATOM 826 N N . LEU A 1 102 ? -2.229 18.599 5.829 1.00 82.94 102 LEU A N 1
ATOM 827 C CA . LEU A 1 102 ? -2.858 17.473 5.137 1.00 82.94 102 LEU A CA 1
ATOM 828 C C . LEU A 1 102 ? -4.383 17.487 5.337 1.00 82.94 102 LEU A C 1
ATOM 830 O O . LEU A 1 102 ? -4.896 17.014 6.350 1.00 82.94 102 LEU A O 1
ATOM 834 N N . ALA A 1 103 ? -5.110 18.025 4.363 1.00 83.94 103 ALA A N 1
ATOM 835 C CA . ALA A 1 103 ? -6.566 18.014 4.381 1.00 83.94 103 ALA A CA 1
ATOM 836 C C . ALA A 1 103 ? -7.109 16.588 4.181 1.00 83.94 103 ALA A C 1
ATOM 838 O O . ALA A 1 103 ? -6.692 15.871 3.259 1.00 83.94 103 ALA A O 1
ATOM 839 N N . VAL A 1 104 ? -8.028 16.209 5.066 1.00 90.94 104 VAL A N 1
ATOM 840 C CA . VAL A 1 104 ? -8.815 14.976 5.026 1.00 90.94 104 VAL A CA 1
ATOM 841 C C . VAL A 1 104 ? -10.268 15.402 5.177 1.00 90.94 104 VAL A C 1
ATOM 843 O O . VAL A 1 104 ? -10.582 16.187 6.075 1.00 90.94 104 VAL A O 1
ATOM 846 N N . HIS A 1 105 ? -11.135 14.897 4.307 1.00 93.62 105 HIS A N 1
ATOM 847 C CA . HIS A 1 105 ? -12.557 15.233 4.288 1.00 93.62 105 HIS A CA 1
ATOM 848 C C . HIS A 1 105 ? -13.398 13.962 4.469 1.00 93.62 105 HIS A C 1
ATOM 850 O O . HIS A 1 105 ? -13.916 13.425 3.487 1.00 93.62 105 HIS A O 1
ATOM 856 N N . PRO A 1 106 ? -13.511 13.431 5.704 1.00 93.75 106 PRO A N 1
ATOM 857 C CA . PRO A 1 106 ? -14.289 12.229 5.947 1.00 93.75 106 PRO A CA 1
ATOM 858 C C . PRO A 1 106 ? -15.773 12.459 5.658 1.00 93.75 106 PRO A C 1
ATOM 860 O O . PRO A 1 106 ? -16.379 13.423 6.127 1.00 93.75 106 PRO A O 1
ATOM 863 N N . GLN A 1 107 ? -16.369 11.541 4.908 1.00 95.19 107 GLN A N 1
ATOM 864 C CA . GLN A 1 107 ? -17.784 11.537 4.552 1.00 95.19 107 GLN A CA 1
ATOM 865 C C . GLN A 1 107 ? -18.320 10.098 4.582 1.00 95.19 107 GLN A C 1
ATOM 867 O O . GLN A 1 107 ? -17.529 9.156 4.640 1.00 95.19 107 GLN A O 1
ATOM 872 N N . PRO A 1 108 ? -19.645 9.878 4.594 1.00 96.56 108 PRO A N 1
ATOM 873 C CA . PRO A 1 108 ? -20.193 8.539 4.405 1.00 96.56 108 PRO A CA 1
ATOM 874 C C . PRO A 1 108 ? -19.703 7.953 3.071 1.00 96.56 108 PRO A C 1
ATOM 876 O O . PRO A 1 108 ? -19.983 8.502 2.007 1.00 96.56 108 PRO A O 1
ATOM 879 N N . ALA A 1 109 ? -18.944 6.861 3.133 1.00 95.62 109 ALA A N 1
ATOM 880 C CA . ALA A 1 109 ? -18.309 6.239 1.978 1.00 95.62 109 ALA A CA 1
ATOM 881 C C . ALA A 1 109 ? -18.518 4.721 1.988 1.00 95.62 109 ALA A C 1
ATOM 883 O O . ALA A 1 109 ? -18.258 4.048 2.989 1.00 95.62 109 ALA A O 1
ATOM 884 N N . ASP A 1 110 ? -18.944 4.173 0.851 1.00 95.69 110 ASP A N 1
ATOM 885 C CA . ASP A 1 110 ? -19.011 2.728 0.634 1.00 95.69 110 ASP A CA 1
ATOM 886 C C . ASP A 1 110 ? -17.602 2.179 0.360 1.00 95.69 110 ASP A C 1
ATOM 888 O O . ASP A 1 110 ? -17.153 2.040 -0.782 1.00 95.69 110 ASP A O 1
ATOM 892 N N . ILE A 1 111 ? -16.866 1.905 1.439 1.00 96.06 111 ILE A N 1
ATOM 893 C CA . ILE A 1 111 ? -15.501 1.379 1.344 1.00 96.06 111 ILE A CA 1
ATOM 894 C C . ILE A 1 111 ? -15.455 -0.047 0.783 1.00 96.06 111 ILE A C 1
ATOM 896 O O . ILE A 1 111 ? -14.413 -0.459 0.281 1.00 96.06 111 ILE A O 1
ATOM 900 N N . ALA A 1 112 ? -16.564 -0.791 0.830 1.00 95.25 112 ALA A N 1
ATOM 901 C CA . ALA A 1 112 ? -16.665 -2.117 0.238 1.00 95.25 112 ALA A CA 1
ATOM 902 C C . ALA A 1 112 ? -16.651 -2.013 -1.296 1.00 95.25 112 ALA A C 1
ATOM 904 O O . ALA A 1 112 ? -15.825 -2.654 -1.952 1.00 95.25 112 ALA A O 1
ATOM 905 N N . ALA A 1 113 ? -17.485 -1.135 -1.862 1.00 95.38 113 ALA A N 1
ATOM 906 C CA . ALA A 1 113 ? -17.477 -0.846 -3.294 1.00 95.38 113 ALA A CA 1
ATOM 907 C C . ALA A 1 113 ? -16.134 -0.252 -3.750 1.00 95.38 113 ALA A C 1
ATOM 909 O O . ALA A 1 113 ? -15.560 -0.713 -4.740 1.00 95.38 113 ALA A O 1
ATOM 910 N N . LEU A 1 114 ? -15.590 0.718 -3.001 1.00 96.62 114 LEU A N 1
ATOM 911 C CA . LEU A 1 114 ? -14.290 1.318 -3.314 1.00 96.62 114 LEU A CA 1
ATOM 912 C C . LEU A 1 114 ? -13.166 0.279 -3.297 1.00 96.62 114 LEU A C 1
ATOM 914 O O . LEU A 1 114 ? -12.357 0.256 -4.221 1.00 96.62 114 LEU A O 1
ATOM 918 N N . ALA A 1 115 ? -13.114 -0.599 -2.292 1.00 97.56 115 ALA A N 1
ATOM 919 C CA . ALA A 1 115 ? -12.087 -1.634 -2.213 1.00 97.56 115 ALA A CA 1
ATOM 920 C C . ALA A 1 115 ? -12.149 -2.602 -3.399 1.00 97.56 115 ALA A C 1
ATOM 922 O O . ALA A 1 115 ? -11.105 -2.970 -3.936 1.00 97.56 115 ALA A O 1
ATOM 923 N N . GLY A 1 116 ? -13.358 -2.971 -3.838 1.00 96.81 116 GLY A N 1
ATOM 924 C CA . GLY A 1 116 ? -13.559 -3.783 -5.037 1.00 96.81 116 GLY A CA 1
ATOM 925 C C . GLY A 1 116 ? -13.039 -3.099 -6.305 1.00 96.81 116 GLY A C 1
ATOM 926 O O . GLY A 1 116 ? -12.295 -3.716 -7.063 1.00 96.81 116 GLY A O 1
ATOM 927 N N . GLN A 1 117 ? -13.368 -1.817 -6.502 1.00 97.12 117 GLN A N 1
ATOM 928 C CA . GLN A 1 117 ? -12.879 -1.028 -7.641 1.00 97.12 117 GLN A CA 1
ATOM 929 C C . GLN A 1 117 ? -11.354 -0.915 -7.641 1.00 97.12 117 GLN A C 1
ATOM 931 O O . GLN A 1 117 ? -10.712 -1.206 -8.643 1.00 97.12 117 GLN A O 1
ATOM 936 N N . ILE A 1 118 ? -10.771 -0.549 -6.497 1.00 97.31 118 ILE A N 1
ATOM 937 C CA . ILE A 1 118 ? -9.324 -0.376 -6.360 1.00 97.31 118 ILE A CA 1
ATOM 938 C C . ILE A 1 118 ? -8.607 -1.702 -6.606 1.00 97.31 118 ILE A C 1
ATOM 940 O O . ILE A 1 118 ? -7.634 -1.726 -7.343 1.00 97.31 118 ILE A O 1
ATOM 944 N N . ALA A 1 119 ? -9.078 -2.820 -6.047 1.00 96.69 119 ALA A N 1
ATOM 945 C CA . ALA A 1 119 ? -8.487 -4.124 -6.345 1.00 96.69 119 ALA A CA 1
ATOM 946 C C . ALA A 1 119 ? -8.575 -4.461 -7.847 1.00 96.69 119 ALA A C 1
ATOM 948 O O . ALA A 1 119 ? -7.602 -4.956 -8.413 1.00 96.69 119 ALA A O 1
ATOM 949 N N . GLY A 1 120 ? -9.693 -4.127 -8.502 1.00 96.62 120 GLY A N 1
ATOM 950 C CA . GLY A 1 120 ? -9.855 -4.257 -9.952 1.00 96.62 120 GLY A CA 1
ATOM 951 C C . GLY A 1 120 ? -8.819 -3.459 -10.751 1.00 96.62 120 GLY A C 1
ATOM 952 O O . GLY A 1 120 ? -8.241 -3.996 -11.693 1.00 96.62 120 GLY A O 1
ATOM 953 N N . ASP A 1 121 ? -8.506 -2.230 -10.327 1.00 95.81 121 ASP A N 1
ATOM 954 C CA . ASP A 1 121 ? -7.492 -1.378 -10.971 1.00 95.81 121 ASP A CA 1
ATOM 955 C C . ASP A 1 121 ? -6.085 -2.020 -10.948 1.00 95.81 121 ASP A C 1
ATOM 957 O O . ASP A 1 121 ? -5.272 -1.798 -11.847 1.00 95.81 121 ASP A O 1
ATOM 961 N N . PHE A 1 122 ? -5.787 -2.852 -9.941 1.00 96.31 122 PHE A N 1
ATOM 962 C CA . PHE A 1 122 ? -4.500 -3.549 -9.800 1.00 96.31 122 PHE A CA 1
ATOM 963 C C . PHE A 1 122 ? -4.471 -4.948 -10.434 1.00 96.31 122 PHE A C 1
ATOM 965 O O . PHE A 1 122 ? -3.402 -5.567 -10.482 1.00 96.31 122 PHE A O 1
ATOM 972 N N . GLN A 1 123 ? -5.596 -5.440 -10.959 1.00 96.50 123 GLN A N 1
ATOM 973 C CA . GLN A 1 123 ? -5.717 -6.794 -11.503 1.00 96.50 123 GLN A CA 1
ATOM 974 C C . GLN A 1 123 ? -4.710 -7.053 -12.635 1.00 96.50 123 GLN A C 1
ATOM 976 O O . GLN A 1 123 ? -3.958 -8.025 -12.593 1.00 96.50 123 GLN A O 1
ATOM 981 N N . SER A 1 124 ? -4.600 -6.127 -13.593 1.00 94.06 124 SER A N 1
ATOM 982 C CA . SER A 1 124 ? -3.651 -6.243 -14.712 1.00 94.06 124 SER A CA 1
ATOM 983 C C . SER A 1 124 ? -2.186 -6.252 -14.256 1.00 94.06 124 SER A C 1
ATOM 985 O O . SER A 1 124 ? -1.355 -6.961 -14.823 1.00 94.06 124 SER A O 1
ATOM 987 N N . ALA A 1 125 ? -1.851 -5.485 -13.213 1.00 91.56 125 ALA A N 1
ATOM 988 C CA . ALA A 1 125 ? -0.498 -5.451 -12.660 1.00 91.56 125 ALA A CA 1
ATOM 989 C C . ALA A 1 125 ? -0.146 -6.751 -11.915 1.00 91.56 125 ALA A C 1
ATOM 991 O O . ALA A 1 125 ? 0.997 -7.211 -11.991 1.00 91.56 125 ALA A O 1
ATOM 992 N N . ALA A 1 126 ? -1.119 -7.351 -11.222 1.00 95.44 126 ALA A N 1
ATOM 993 C CA . ALA A 1 126 ? -0.973 -8.653 -10.576 1.00 95.44 126 ALA A CA 1
ATOM 994 C C . ALA A 1 126 ? -0.773 -9.774 -11.609 1.00 95.44 126 ALA A C 1
ATOM 996 O O . ALA A 1 126 ? 0.169 -10.560 -11.494 1.00 95.44 126 ALA A O 1
ATOM 997 N N . GLU A 1 127 ? -1.583 -9.786 -12.671 1.00 95.06 127 GLU A N 1
ATOM 998 C CA . GLU A 1 127 ? -1.492 -10.753 -13.771 1.00 95.06 127 GLU A CA 1
ATOM 999 C C . GLU A 1 127 ? -0.157 -10.667 -14.514 1.00 95.06 127 GLU A C 1
ATOM 1001 O O . GLU A 1 127 ? 0.479 -11.693 -14.762 1.00 95.06 127 GLU A O 1
ATOM 1006 N N . ALA A 1 128 ? 0.336 -9.453 -14.782 1.00 92.50 128 ALA A N 1
ATOM 1007 C CA . ALA A 1 128 ? 1.649 -9.244 -15.394 1.00 92.50 128 ALA A CA 1
ATOM 1008 C C . ALA A 1 128 ? 2.805 -9.828 -14.556 1.00 92.50 128 ALA A C 1
ATOM 1010 O O . ALA A 1 128 ? 3.843 -10.194 -15.108 1.00 92.50 128 ALA A O 1
ATOM 1011 N N . LYS A 1 129 ? 2.626 -9.934 -13.232 1.00 92.31 129 LYS A N 1
ATOM 1012 C CA . LYS A 1 129 ? 3.563 -10.585 -12.303 1.00 92.31 129 LYS A CA 1
ATOM 1013 C C . LYS A 1 129 ? 3.208 -12.039 -11.979 1.00 92.31 129 LYS A C 1
ATOM 1015 O O . LYS A 1 129 ? 3.909 -12.652 -11.178 1.00 92.31 129 LYS A O 1
ATOM 1020 N N . ARG A 1 130 ? 2.144 -12.586 -12.580 1.00 96.75 130 ARG A N 1
ATOM 1021 C CA . ARG A 1 130 ? 1.612 -13.932 -12.305 1.00 96.75 130 ARG A CA 1
ATOM 1022 C C . ARG A 1 130 ? 1.303 -14.140 -10.815 1.00 96.75 130 ARG A C 1
ATOM 1024 O O . ARG A 1 130 ? 1.634 -15.172 -10.237 1.00 96.75 130 ARG A O 1
ATOM 1031 N N . ILE A 1 131 ? 0.688 -13.135 -10.195 1.00 97.94 131 ILE A N 1
ATOM 1032 C CA . ILE A 1 131 ? 0.226 -13.155 -8.803 1.00 97.94 131 ILE A CA 1
ATOM 1033 C C . ILE A 1 131 ? -1.304 -13.185 -8.809 1.00 97.94 131 ILE A C 1
ATOM 1035 O O . ILE A 1 131 ? -1.940 -12.399 -9.512 1.00 97.94 131 ILE A O 1
ATOM 1039 N N . ALA A 1 132 ? -1.908 -14.066 -8.012 1.00 98.06 132 ALA A N 1
ATOM 1040 C CA . ALA A 1 132 ? -3.358 -14.112 -7.864 1.00 98.06 132 ALA A CA 1
ATOM 1041 C C . ALA A 1 132 ? -3.838 -12.967 -6.961 1.00 98.06 132 ALA A C 1
ATOM 1043 O O . ALA A 1 132 ? -3.497 -12.940 -5.782 1.00 98.06 132 ALA A O 1
ATOM 1044 N N . LEU A 1 133 ? -4.656 -12.049 -7.479 1.00 98.38 133 LEU A N 1
ATOM 1045 C CA . LEU A 1 133 ? -5.314 -11.009 -6.684 1.00 98.38 133 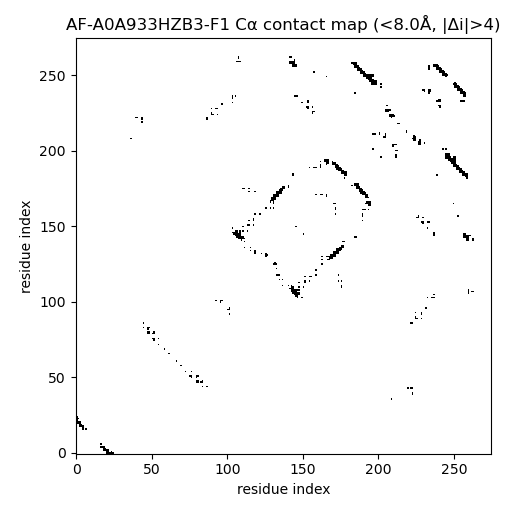LEU A CA 1
ATOM 1046 C C . LEU A 1 133 ? -6.778 -11.389 -6.439 1.00 98.38 133 LEU A C 1
ATOM 1048 O O . LEU A 1 133 ? -7.535 -11.622 -7.379 1.00 98.38 133 LEU A O 1
ATOM 1052 N N . LYS A 1 134 ? -7.176 -11.488 -5.168 1.00 98.00 134 LYS A N 1
ATOM 1053 C CA . LYS A 1 134 ? -8.528 -11.889 -4.754 1.00 98.00 134 LYS A CA 1
ATOM 1054 C C . LYS A 1 134 ? -9.154 -10.851 -3.834 1.00 98.00 134 LYS A C 1
ATOM 1056 O O . LYS A 1 134 ? -8.470 -10.243 -3.011 1.00 98.00 134 LYS A O 1
ATOM 1061 N N . THR A 1 135 ? -10.472 -10.709 -3.911 1.00 97.50 135 THR A N 1
ATOM 1062 C CA . THR A 1 135 ? -11.256 -9.875 -2.996 1.00 97.50 135 THR A CA 1
ATOM 1063 C C . THR A 1 135 ? -12.175 -10.733 -2.128 1.00 97.50 135 THR A C 1
ATOM 1065 O O . THR A 1 135 ? -12.738 -11.732 -2.577 1.00 97.50 135 THR A O 1
ATOM 1068 N N . ARG A 1 136 ? -12.327 -10.360 -0.855 1.00 96.94 136 ARG A N 1
ATOM 1069 C CA . ARG A 1 136 ? -13.298 -10.953 0.074 1.00 96.94 136 ARG A CA 1
ATOM 1070 C C . ARG A 1 136 ? -14.071 -9.839 0.765 1.00 96.94 136 ARG A C 1
ATOM 1072 O O . ARG A 1 136 ? -13.630 -9.292 1.774 1.00 96.94 136 ARG A O 1
ATOM 1079 N N . ILE A 1 137 ? -15.223 -9.505 0.201 1.00 94.62 137 ILE A N 1
ATOM 1080 C CA . ILE A 1 137 ? -16.046 -8.382 0.644 1.00 94.62 137 ILE A CA 1
ATOM 1081 C C . ILE A 1 137 ? -17.473 -8.909 0.843 1.00 94.62 137 ILE A C 1
ATOM 1083 O O . ILE A 1 137 ? -18.132 -9.242 -0.142 1.00 94.62 137 ILE A O 1
ATOM 1087 N N . PRO A 1 138 ? -17.939 -9.078 2.093 1.00 91.00 138 PRO A N 1
ATOM 1088 C CA . PRO A 1 138 ? -19.296 -9.520 2.361 1.00 91.00 138 PRO A CA 1
ATOM 1089 C C . PRO A 1 138 ? -20.300 -8.424 1.966 1.00 91.00 138 PRO A C 1
ATOM 1091 O O . PRO A 1 138 ? -20.002 -7.235 2.115 1.00 91.00 138 PRO A O 1
ATOM 1094 N N . PRO A 1 139 ? -21.495 -8.797 1.481 1.00 88.50 139 PRO A N 1
ATOM 1095 C CA . PRO A 1 139 ? -22.546 -7.833 1.184 1.00 88.50 139 PRO A CA 1
ATOM 1096 C C . PRO A 1 139 ? -23.104 -7.206 2.470 1.00 88.50 139 PRO A C 1
ATOM 1098 O O . PRO A 1 139 ? -23.022 -7.791 3.550 1.00 88.50 139 PRO A O 1
ATOM 1101 N N . GLY A 1 140 ? -23.719 -6.027 2.345 1.00 87.81 140 GLY A N 1
ATOM 1102 C CA . GLY A 1 140 ? -24.459 -5.390 3.442 1.00 87.81 140 GLY A CA 1
ATOM 1103 C C . GLY A 1 140 ? -23.594 -4.737 4.525 1.00 87.81 140 GLY A C 1
ATOM 1104 O O . GLY A 1 140 ? -24.076 -4.509 5.634 1.00 87.81 140 GLY A O 1
ATOM 1105 N N . LEU A 1 141 ? -22.325 -4.434 4.236 1.00 92.75 141 LEU A N 1
ATOM 1106 C CA . LEU A 1 141 ? -21.511 -3.615 5.132 1.00 92.75 141 LEU A CA 1
ATOM 1107 C C . LEU A 1 141 ? -22.050 -2.172 5.168 1.00 92.75 141 LEU A C 1
ATOM 1109 O O . LEU A 1 141 ? -22.393 -1.630 4.117 1.00 92.75 141 LEU A O 1
ATOM 1113 N N . PRO A 1 142 ? -22.131 -1.533 6.352 1.00 94.00 142 PRO A N 1
ATOM 1114 C CA . PRO A 1 142 ? -22.492 -0.122 6.432 1.00 94.00 142 PRO A CA 1
ATOM 1115 C C . PRO A 1 142 ? -21.401 0.747 5.781 1.00 94.00 142 PRO A C 1
ATOM 1117 O O . PRO A 1 142 ? -20.264 0.296 5.639 1.00 94.00 142 PRO A O 1
ATOM 1120 N N . PRO A 1 143 ? -21.690 2.004 5.414 1.00 95.19 143 PRO A N 1
ATOM 1121 C CA . PRO A 1 143 ? -20.651 2.927 4.974 1.00 95.19 143 PRO A CA 1
ATOM 1122 C C . PRO A 1 143 ? -19.710 3.299 6.130 1.00 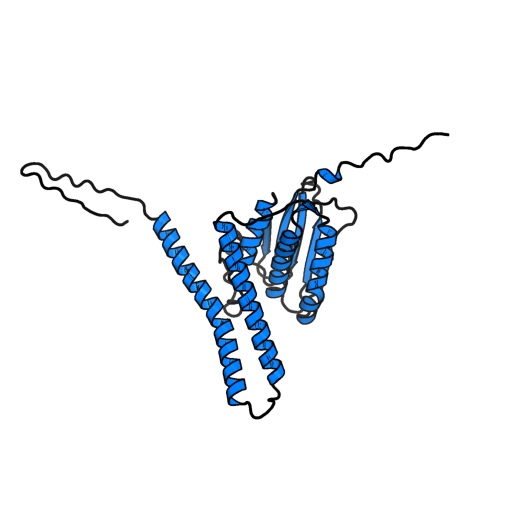95.19 143 PRO A C 1
ATOM 1124 O O . PRO A 1 143 ? -20.127 3.389 7.288 1.00 95.19 143 PRO A O 1
ATOM 1127 N N . ALA A 1 144 ? -18.446 3.574 5.811 1.00 96.38 144 ALA A N 1
ATOM 1128 C CA . ALA A 1 144 ? -17.482 4.165 6.739 1.00 96.38 144 ALA A CA 1
ATOM 1129 C C . ALA A 1 144 ? -17.589 5.696 6.737 1.00 96.38 144 ALA A C 1
ATOM 1131 O O . ALA A 1 144 ? -18.020 6.293 5.752 1.00 96.38 144 ALA A O 1
ATOM 1132 N N . HIS A 1 145 ? -17.159 6.348 7.813 1.00 96.44 145 HIS A N 1
ATOM 1133 C CA . HIS A 1 145 ? -16.865 7.776 7.821 1.00 96.44 145 HIS A CA 1
ATOM 1134 C C . HIS A 1 145 ? -15.414 7.985 7.371 1.00 96.44 145 HIS A C 1
ATOM 1136 O O . HIS A 1 145 ? -14.487 7.960 8.179 1.00 96.44 145 HIS A O 1
ATOM 1142 N N . ALA A 1 146 ? -15.216 8.121 6.062 1.00 96.69 146 ALA A N 1
ATOM 1143 C CA . ALA A 1 146 ? -13.901 8.106 5.434 1.00 96.69 146 ALA A CA 1
ATOM 1144 C C . ALA A 1 146 ? -13.826 9.085 4.261 1.00 96.69 146 ALA A C 1
ATOM 1146 O O . ALA A 1 146 ? -14.832 9.418 3.641 1.00 96.69 146 ALA A O 1
ATOM 1147 N N . ASP A 1 147 ? -12.624 9.544 3.946 1.00 97.06 147 ASP A N 1
ATOM 1148 C CA . ASP A 1 147 ? -12.341 10.307 2.737 1.00 97.06 147 ASP A CA 1
ATOM 1149 C C . ASP A 1 147 ? -12.042 9.309 1.597 1.00 97.06 147 ASP A C 1
ATOM 1151 O O . ASP A 1 147 ? -11.025 8.606 1.661 1.00 97.06 147 ASP A O 1
ATOM 1155 N N . PRO A 1 148 ? -12.886 9.205 0.548 1.00 96.62 148 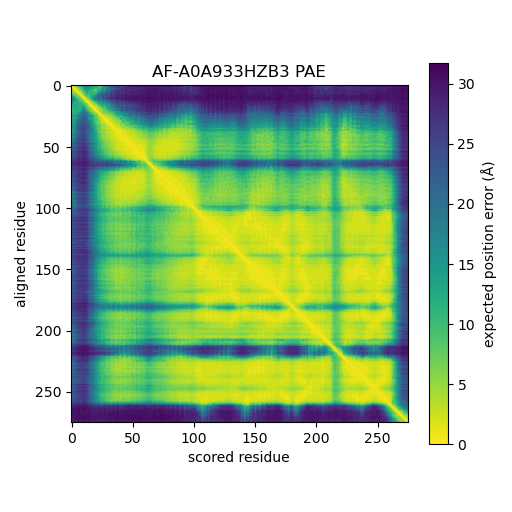PRO A N 1
ATOM 1156 C CA . PRO A 1 148 ? -12.696 8.226 -0.525 1.00 96.62 148 PRO A CA 1
ATOM 1157 C C . PRO A 1 148 ? -11.357 8.348 -1.255 1.00 96.62 148 PRO A C 1
ATOM 1159 O O . PRO A 1 148 ? -10.788 7.335 -1.675 1.00 96.62 148 PRO A O 1
ATOM 1162 N N . LEU A 1 149 ? -10.830 9.570 -1.393 1.00 94.50 149 LEU A N 1
ATOM 1163 C CA . LEU A 1 149 ? -9.549 9.807 -2.054 1.00 94.50 149 LEU A CA 1
ATOM 1164 C C . LEU A 1 149 ? -8.406 9.246 -1.203 1.00 94.50 149 LEU A C 1
ATOM 1166 O O . LEU A 1 149 ? -7.517 8.563 -1.718 1.00 94.50 149 LEU A O 1
ATOM 1170 N N . ARG A 1 150 ? -8.456 9.476 0.113 1.00 95.00 150 ARG A N 1
ATOM 1171 C CA . ARG A 1 150 ? -7.447 8.959 1.052 1.00 95.00 150 ARG A CA 1
ATOM 1172 C C . ARG A 1 150 ? -7.567 7.460 1.255 1.00 95.00 150 ARG A C 1
ATOM 1174 O O . ARG A 1 150 ? -6.545 6.789 1.359 1.00 95.00 150 ARG A O 1
ATOM 1181 N N . PHE A 1 151 ? -8.780 6.915 1.241 1.00 97.44 151 PHE A N 1
ATOM 1182 C CA . PHE A 1 151 ? -8.993 5.470 1.251 1.00 97.44 151 PHE A CA 1
ATOM 1183 C C . PHE A 1 151 ? -8.330 4.799 0.043 1.00 97.44 151 PHE A C 1
ATOM 1185 O O . PHE A 1 151 ? -7.565 3.848 0.213 1.00 97.44 151 PHE A O 1
ATOM 1192 N N . ARG A 1 152 ? -8.549 5.340 -1.165 1.00 96.56 152 ARG A N 1
ATOM 1193 C CA . ARG A 1 152 ? -7.894 4.865 -2.394 1.00 96.56 152 ARG A CA 1
ATOM 1194 C C . ARG A 1 152 ? -6.379 4.886 -2.283 1.00 96.56 152 ARG A C 1
ATOM 1196 O O . ARG A 1 152 ? -5.719 3.930 -2.680 1.00 96.56 152 ARG A O 1
ATOM 1203 N N . GLN A 1 153 ? -5.842 5.949 -1.705 1.00 94.25 153 GLN A N 1
ATOM 1204 C CA . GLN A 1 153 ? -4.414 6.106 -1.489 1.00 94.25 153 GLN A CA 1
ATOM 1205 C C . GLN A 1 153 ? -3.839 5.084 -0.497 1.00 94.25 153 GLN A C 1
ATOM 1207 O O . GLN A 1 153 ? -2.815 4.467 -0.788 1.00 94.25 153 GLN A O 1
ATOM 1212 N N . ILE A 1 154 ? -4.501 4.874 0.647 1.00 96.81 154 ILE A N 1
ATOM 1213 C CA . ILE A 1 154 ? -4.098 3.870 1.641 1.00 96.81 154 ILE A CA 1
ATOM 1214 C C . ILE A 1 154 ? -4.110 2.481 0.999 1.00 96.81 154 ILE A C 1
ATOM 1216 O O . ILE A 1 154 ? -3.093 1.790 1.000 1.00 96.81 154 ILE A O 1
ATOM 1220 N N . LEU A 1 155 ? -5.242 2.083 0.414 1.00 98.12 155 LEU A N 1
ATOM 1221 C CA . LEU A 1 155 ? -5.399 0.742 -0.138 1.00 98.12 155 LEU A CA 1
ATOM 1222 C C . LEU A 1 155 ? -4.457 0.502 -1.325 1.00 98.12 155 LEU A C 1
ATOM 1224 O O . LEU A 1 155 ? -3.823 -0.548 -1.391 1.00 98.12 155 LEU A O 1
ATOM 1228 N N . GLY A 1 156 ? -4.297 1.489 -2.210 1.00 95.81 156 GLY A N 1
ATOM 1229 C CA . GLY A 1 156 ? -3.358 1.418 -3.327 1.00 95.81 156 GLY A CA 1
ATOM 1230 C C . GLY A 1 156 ? -1.910 1.241 -2.869 1.00 95.81 156 GLY A C 1
ATOM 1231 O O . GLY A 1 156 ? -1.211 0.379 -3.392 1.00 95.81 156 GLY A O 1
ATOM 1232 N N . ASN A 1 157 ? -1.470 1.978 -1.842 1.00 93.75 157 ASN A N 1
ATOM 1233 C CA . ASN A 1 157 ? -0.129 1.812 -1.272 1.00 93.75 157 ASN A CA 1
ATOM 1234 C C . ASN A 1 157 ? 0.078 0.408 -0.674 1.00 93.75 157 ASN A C 1
ATOM 1236 O O . ASN A 1 157 ? 1.154 -0.173 -0.823 1.00 93.75 157 ASN A O 1
ATOM 1240 N N . LEU A 1 158 ? -0.935 -0.146 0.002 1.00 97.06 158 LEU A N 1
ATOM 1241 C CA . LEU A 1 158 ? -0.850 -1.487 0.588 1.00 97.06 158 LEU A CA 1
ATOM 1242 C C . LEU A 1 158 ? -0.827 -2.588 -0.486 1.00 97.06 158 LEU A C 1
ATOM 1244 O O . LEU A 1 158 ? -0.019 -3.509 -0.379 1.00 97.06 158 LEU A O 1
ATOM 1248 N N . ILE A 1 159 ? -1.646 -2.478 -1.538 1.00 96.88 159 ILE A N 1
ATOM 1249 C CA . ILE A 1 159 ? -1.641 -3.428 -2.666 1.00 96.88 159 ILE A CA 1
ATOM 1250 C C . ILE A 1 159 ? -0.329 -3.333 -3.452 1.00 96.88 159 ILE A C 1
ATOM 1252 O O . ILE A 1 159 ? 0.256 -4.361 -3.787 1.00 96.88 159 ILE A O 1
ATOM 1256 N N . ASP A 1 160 ? 0.176 -2.125 -3.708 1.00 92.50 160 ASP A N 1
ATOM 1257 C CA . ASP A 1 160 ? 1.459 -1.927 -4.391 1.00 92.50 160 ASP A CA 1
ATOM 1258 C C . ASP A 1 160 ? 2.621 -2.534 -3.584 1.00 92.50 160 ASP A C 1
ATOM 1260 O O . ASP A 1 160 ? 3.493 -3.200 -4.145 1.00 92.50 160 ASP A O 1
ATOM 1264 N N . ASN A 1 161 ? 2.608 -2.400 -2.253 1.00 92.00 161 ASN A N 1
ATOM 1265 C CA . ASN A 1 161 ? 3.562 -3.097 -1.389 1.00 92.00 161 ASN A CA 1
ATOM 1266 C C . ASN A 1 161 ? 3.426 -4.622 -1.499 1.00 92.00 161 ASN A C 1
ATOM 1268 O O . ASN A 1 161 ? 4.428 -5.300 -1.728 1.00 92.00 161 ASN A O 1
ATOM 1272 N N . ALA A 1 162 ? 2.211 -5.162 -1.420 1.00 94.50 162 ALA A N 1
ATOM 1273 C CA . ALA A 1 162 ? 1.979 -6.595 -1.579 1.00 94.50 162 ALA A CA 1
ATOM 1274 C C . ALA A 1 162 ? 2.496 -7.106 -2.942 1.00 94.50 162 ALA A C 1
ATOM 1276 O O . ALA A 1 162 ? 3.244 -8.082 -3.001 1.00 94.50 162 ALA A O 1
ATOM 1277 N N . LEU A 1 163 ? 2.219 -6.391 -4.037 1.00 93.06 163 LEU A N 1
ATOM 1278 C CA . LEU A 1 163 ? 2.716 -6.717 -5.378 1.00 93.06 163 LEU A CA 1
ATOM 1279 C C . LEU A 1 163 ? 4.238 -6.640 -5.497 1.00 93.06 163 LEU A C 1
ATOM 1281 O O . LEU A 1 163 ? 4.816 -7.305 -6.358 1.00 93.06 163 LEU A O 1
ATOM 1285 N N . LYS A 1 164 ? 4.906 -5.783 -4.722 1.00 88.50 164 LYS A N 1
ATOM 1286 C CA . LYS A 1 164 ? 6.373 -5.677 -4.724 1.00 88.50 164 LYS A CA 1
ATOM 1287 C C . LYS A 1 164 ? 7.040 -6.869 -4.048 1.00 88.50 164 LYS A C 1
ATOM 1289 O O . LYS A 1 164 ? 8.091 -7.283 -4.529 1.00 88.50 164 LYS A O 1
ATOM 1294 N N . PHE A 1 165 ? 6.454 -7.388 -2.971 1.00 90.06 165 PHE A N 1
ATOM 1295 C CA . PHE A 1 165 ? 7.092 -8.388 -2.105 1.00 90.06 165 PHE A CA 1
ATOM 1296 C C . PHE A 1 165 ? 6.540 -9.810 -2.256 1.00 90.06 165 PHE A C 1
ATOM 1298 O O . PHE A 1 165 ? 7.105 -10.745 -1.684 1.00 90.06 165 PHE A O 1
ATOM 1305 N N . THR A 1 166 ? 5.479 -9.988 -3.044 1.00 94.19 166 THR A N 1
ATOM 1306 C CA . THR A 1 166 ? 4.955 -11.308 -3.408 1.00 94.19 166 THR A CA 1
ATOM 1307 C C . THR A 1 166 ? 5.692 -11.843 -4.637 1.00 94.19 166 THR A C 1
ATOM 1309 O O . THR A 1 166 ? 5.732 -11.150 -5.657 1.00 94.19 166 THR A O 1
ATOM 1312 N N . PRO A 1 167 ? 6.296 -13.043 -4.572 1.00 93.12 167 PRO A N 1
ATOM 1313 C CA . PRO A 1 167 ? 6.912 -13.672 -5.733 1.00 93.12 167 PRO A CA 1
ATOM 1314 C C . PRO A 1 167 ? 5.855 -14.175 -6.728 1.00 93.12 167 PRO A C 1
ATOM 1316 O O . PRO A 1 167 ? 4.673 -14.304 -6.407 1.00 93.12 167 PRO A O 1
ATOM 1319 N N . GLU A 1 168 ? 6.303 -14.489 -7.943 1.00 94.38 168 GLU A N 1
ATOM 1320 C CA . GLU A 1 168 ? 5.487 -15.164 -8.955 1.00 94.38 168 GLU A CA 1
ATOM 1321 C C . GLU A 1 168 ? 4.843 -16.448 -8.393 1.00 94.38 168 GLU A C 1
ATOM 1323 O O . GLU A 1 168 ? 5.478 -17.204 -7.657 1.00 94.38 168 GLU A O 1
ATOM 1328 N N . GLY A 1 169 ? 3.572 -16.683 -8.733 1.00 95.00 169 GLY A N 1
ATOM 1329 C CA . GLY A 1 169 ? 2.776 -17.804 -8.225 1.00 95.00 169 GLY A CA 1
ATOM 1330 C C . GLY A 1 169 ? 2.162 -17.575 -6.840 1.00 95.00 169 GLY A C 1
ATOM 1331 O O . GLY A 1 169 ? 1.415 -18.428 -6.364 1.00 95.00 169 GLY A O 1
ATOM 1332 N N . GLY A 1 170 ? 2.449 -16.441 -6.193 1.00 96.88 170 GLY A N 1
ATOM 1333 C CA . GLY A 1 170 ? 1.855 -16.069 -4.911 1.00 96.88 170 GLY A CA 1
ATOM 1334 C C . GLY A 1 170 ? 0.420 -15.537 -5.009 1.00 96.88 170 GLY A C 1
ATOM 1335 O O . GLY A 1 170 ? -0.156 -15.387 -6.090 1.00 96.88 170 GLY A O 1
ATOM 1336 N N . GLU A 1 171 ? -0.154 -15.217 -3.851 1.00 98.12 171 GLU A N 1
ATOM 1337 C CA . GLU A 1 171 ? -1.506 -14.675 -3.701 1.00 98.12 171 GLU A CA 1
ATOM 1338 C C . GLU A 1 171 ? -1.490 -13.367 -2.900 1.00 98.12 171 GLU A C 1
ATOM 1340 O O . GLU A 1 171 ? -0.786 -13.243 -1.899 1.00 98.12 171 GLU A O 1
ATOM 1345 N N . ILE A 1 172 ? -2.324 -12.420 -3.326 1.00 98.56 172 ILE A N 1
ATOM 1346 C CA . ILE A 1 172 ? -2.705 -11.216 -2.594 1.00 98.56 172 ILE A CA 1
ATOM 1347 C C . ILE A 1 172 ? -4.221 -11.251 -2.393 1.00 98.56 172 ILE A C 1
ATOM 1349 O O . ILE A 1 172 ? -4.990 -11.480 -3.328 1.00 98.56 172 ILE A O 1
ATOM 1353 N N . LYS A 1 173 ? -4.674 -10.992 -1.170 1.00 98.56 173 LYS A N 1
ATOM 1354 C CA . LYS A 1 173 ? -6.088 -10.971 -0.801 1.00 98.56 173 LYS A CA 1
ATOM 1355 C C . LYS A 1 173 ? -6.444 -9.660 -0.116 1.00 98.56 173 LYS A C 1
ATOM 1357 O O . LYS A 1 173 ? -5.928 -9.366 0.963 1.00 98.56 173 LYS A O 1
ATOM 1362 N N . VAL A 1 174 ? -7.370 -8.924 -0.726 1.00 98.62 174 VAL A N 1
ATOM 1363 C CA . VAL A 1 174 ? -7.982 -7.706 -0.184 1.00 98.62 174 VAL A CA 1
ATOM 1364 C C . VAL A 1 174 ? -9.302 -8.080 0.479 1.00 98.62 174 VAL A C 1
ATOM 1366 O O . VAL A 1 174 ? -10.182 -8.649 -0.165 1.00 98.62 174 VAL A O 1
ATOM 1369 N N . SER A 1 175 ? -9.461 -7.783 1.764 1.00 98.00 175 SER A N 1
ATOM 1370 C CA . SER A 1 175 ? -10.697 -8.074 2.498 1.00 98.00 175 SER A CA 1
ATOM 1371 C C . SER A 1 175 ? -11.259 -6.821 3.148 1.00 98.00 175 SER A C 1
ATOM 1373 O O . SER A 1 175 ? -10.501 -5.985 3.630 1.00 98.00 175 SER A O 1
ATOM 1375 N N . VAL A 1 176 ? -12.584 -6.722 3.213 1.00 97.44 176 VAL A N 1
ATOM 1376 C CA . VAL A 1 176 ? -13.287 -5.734 4.043 1.00 97.44 176 VAL A CA 1
ATOM 1377 C C . VAL A 1 176 ? -14.236 -6.500 4.950 1.00 97.44 176 VAL A C 1
ATOM 1379 O O . VAL A 1 176 ? -14.886 -7.449 4.519 1.00 97.44 176 VAL A O 1
ATOM 1382 N N . SER A 1 177 ? -14.293 -6.146 6.226 1.00 95.56 177 SER A N 1
ATOM 1383 C CA . SER A 1 177 ? -15.144 -6.823 7.201 1.00 95.56 177 SER A CA 1
ATOM 1384 C C . SER A 1 177 ? -15.537 -5.883 8.332 1.00 95.56 177 SER A C 1
ATOM 1386 O O . SER A 1 177 ? -14.887 -4.866 8.558 1.00 95.56 177 SER A O 1
ATOM 1388 N N . ARG A 1 178 ? -16.591 -6.244 9.062 1.00 93.75 178 ARG A N 1
ATOM 1389 C CA . ARG A 1 178 ? -16.963 -5.620 10.332 1.00 93.75 178 ARG A CA 1
ATOM 1390 C C . ARG A 1 178 ? -16.717 -6.647 11.438 1.00 93.75 178 ARG A C 1
ATOM 1392 O O . ARG A 1 178 ? -17.495 -7.599 11.530 1.00 93.75 178 ARG A O 1
ATOM 1399 N N . PRO A 1 179 ? -15.618 -6.546 12.203 1.00 86.56 179 PRO A N 1
ATOM 1400 C CA . PRO A 1 179 ? -15.322 -7.505 13.261 1.00 86.56 179 PRO A CA 1
ATOM 1401 C C . PRO A 1 179 ? -16.449 -7.545 14.300 1.00 86.56 179 PRO A C 1
ATOM 1403 O O . PRO A 1 179 ? -16.943 -6.506 14.725 1.00 86.56 179 PRO A O 1
ATOM 1406 N N . ALA A 1 180 ? -16.842 -8.740 14.750 1.00 83.06 180 ALA A N 1
ATOM 1407 C CA . ALA A 1 180 ? -17.892 -8.880 15.767 1.00 83.06 180 ALA A CA 1
ATOM 1408 C C . ALA A 1 180 ? -17.507 -8.224 17.108 1.00 83.06 180 ALA A C 1
ATOM 1410 O O . ALA A 1 180 ? -18.371 -7.763 17.848 1.00 83.06 180 ALA A O 1
ATOM 1411 N N . SER A 1 181 ? -16.207 -8.159 17.401 1.00 82.38 181 SER A N 1
ATOM 1412 C CA . SER A 1 181 ? -15.640 -7.517 18.589 1.00 82.38 181 SER A CA 1
ATOM 1413 C C . SER A 1 181 ? -15.577 -5.988 18.504 1.00 82.38 181 SER A C 1
ATOM 1415 O O . SER A 1 181 ? -15.348 -5.348 19.524 1.00 82.38 181 SER A O 1
ATOM 1417 N N . GLU A 1 182 ? -15.739 -5.399 17.315 1.00 82.00 182 GLU A N 1
ATOM 1418 C CA . GLU A 1 182 ? -15.547 -3.965 17.074 1.00 82.00 182 GLU A CA 1
ATOM 1419 C C . GLU A 1 182 ? -16.576 -3.475 16.052 1.00 82.00 182 GLU A C 1
ATOM 1421 O O . GLU A 1 182 ? -16.325 -3.355 14.854 1.00 82.00 182 GLU A O 1
ATOM 1426 N N . THR A 1 183 ? -17.804 -3.279 16.533 1.00 84.06 183 THR A N 1
ATOM 1427 C CA . THR A 1 183 ? -18.944 -2.958 15.662 1.00 84.06 183 THR A CA 1
ATOM 1428 C C . THR A 1 183 ? -18.964 -1.498 15.208 1.00 84.06 183 THR A C 1
ATOM 1430 O O . THR A 1 183 ? -19.680 -1.168 14.264 1.00 84.06 183 THR A O 1
ATOM 1433 N N . ASP A 1 184 ? -18.197 -0.620 15.836 1.00 91.44 184 ASP A N 1
ATOM 1434 C CA . ASP A 1 184 ? -18.084 0.801 15.508 1.00 91.44 184 ASP A CA 1
ATOM 1435 C C . ASP A 1 184 ? -17.078 1.086 14.385 1.00 91.44 184 ASP A C 1
ATOM 1437 O O . ASP A 1 184 ? -17.008 2.221 13.912 1.00 91.44 184 ASP A O 1
ATOM 1441 N N . SER A 1 185 ? -16.348 0.078 13.900 1.00 94.50 185 SER A N 1
ATOM 1442 C CA . SER A 1 185 ? -15.383 0.233 12.817 1.00 94.50 185 SER A CA 1
ATOM 1443 C C . SER A 1 185 ? -15.503 -0.851 11.741 1.00 94.50 185 SER A C 1
ATOM 1445 O O . SER A 1 185 ? -16.047 -1.939 11.936 1.00 94.50 185 SER A O 1
ATOM 1447 N N . LEU A 1 186 ? -15.025 -0.523 10.543 1.00 96.44 186 LEU A N 1
ATOM 1448 C CA . LEU A 1 186 ? -14.810 -1.475 9.463 1.00 96.44 186 LEU A CA 1
ATOM 1449 C C . LEU A 1 186 ? -13.321 -1.714 9.316 1.00 96.44 186 LEU A C 1
ATOM 1451 O O . LEU A 1 186 ? -12.542 -0.767 9.223 1.00 96.44 186 LEU A O 1
ATOM 1455 N N . GLN A 1 187 ? -12.938 -2.981 9.241 1.00 97.56 187 GLN A N 1
ATOM 1456 C CA . GLN A 1 187 ? -11.570 -3.404 9.019 1.00 97.56 187 GLN A CA 1
ATOM 1457 C C . GLN A 1 187 ? -11.361 -3.746 7.547 1.00 97.56 187 GLN A C 1
ATOM 1459 O O . GLN A 1 187 ? -12.033 -4.623 6.999 1.00 97.56 187 GLN A O 1
ATOM 1464 N N . THR A 1 188 ? -10.372 -3.105 6.935 1.00 98.44 188 THR A N 1
ATOM 1465 C CA . THR A 1 188 ? -9.825 -3.487 5.633 1.00 98.44 188 THR A CA 1
ATOM 1466 C C . THR A 1 188 ? -8.475 -4.164 5.842 1.00 98.44 188 THR A C 1
ATOM 1468 O O . THR A 1 188 ? -7.680 -3.719 6.672 1.00 98.44 188 THR A O 1
ATOM 1471 N N . SER A 1 189 ? -8.197 -5.236 5.104 1.00 98.25 189 SER A N 1
ATOM 1472 C CA . SER A 1 189 ? -6.892 -5.892 5.120 1.00 98.25 189 SER A CA 1
ATOM 1473 C C . SER A 1 189 ? -6.372 -6.204 3.723 1.00 98.25 189 SER A C 1
ATOM 1475 O O . SER A 1 189 ? -7.139 -6.505 2.808 1.00 98.25 189 SER A O 1
ATOM 1477 N N . VAL A 1 190 ? -5.050 -6.150 3.580 1.00 98.62 190 VAL A N 1
ATOM 1478 C CA . VAL A 1 190 ? -4.304 -6.628 2.414 1.00 98.62 190 VAL A CA 1
ATOM 1479 C C . VAL A 1 190 ? -3.321 -7.671 2.919 1.00 98.62 190 VAL A C 1
ATOM 1481 O O . VAL A 1 190 ? -2.395 -7.342 3.657 1.00 98.62 190 VAL A O 1
ATOM 1484 N N . SER A 1 191 ? -3.560 -8.927 2.558 1.00 98.31 191 SER A N 1
ATOM 1485 C CA . SER A 1 191 ? -2.693 -10.056 2.907 1.00 98.31 191 SER A CA 1
ATOM 1486 C C . SER A 1 191 ? -1.981 -10.591 1.679 1.00 98.31 191 SER A C 1
ATOM 1488 O O . SER A 1 191 ? -2.581 -10.642 0.609 1.00 98.31 191 SER A O 1
ATOM 1490 N N . ASP A 1 192 ? -0.729 -10.987 1.841 1.00 97.81 192 ASP A N 1
ATOM 1491 C CA . ASP A 1 192 ? 0.131 -11.507 0.793 1.00 97.81 192 ASP A CA 1
ATOM 1492 C C . ASP A 1 192 ? 0.854 -12.781 1.237 1.00 97.81 192 ASP A C 1
ATOM 1494 O O . ASP A 1 192 ? 1.082 -12.994 2.428 1.00 97.81 192 ASP A O 1
ATOM 1498 N N . THR A 1 193 ? 1.235 -13.621 0.275 1.00 97.12 193 THR A N 1
ATOM 1499 C CA . THR A 1 193 ? 2.084 -14.806 0.492 1.00 97.12 193 THR A CA 1
ATOM 1500 C C . THR A 1 193 ? 3.550 -14.518 0.150 1.00 97.12 193 THR A C 1
ATOM 1502 O O . THR A 1 193 ? 4.240 -15.361 -0.428 1.00 97.12 193 THR A O 1
ATOM 1505 N N . GLY A 1 194 ? 4.003 -13.288 0.391 1.00 92.44 194 GLY A N 1
ATOM 1506 C CA . GLY A 1 194 ? 5.338 -12.825 0.051 1.00 92.44 194 GLY A CA 1
ATOM 1507 C C . GLY A 1 194 ? 6.420 -13.271 1.027 1.00 92.44 194 GLY A C 1
ATOM 1508 O O . GLY A 1 194 ? 6.272 -14.208 1.809 1.00 92.44 194 GLY A O 1
ATOM 1509 N N . LEU A 1 195 ? 7.541 -12.553 0.996 1.00 89.56 195 LEU A N 1
ATOM 1510 C CA . LEU A 1 195 ? 8.724 -12.856 1.811 1.00 89.56 195 LEU A CA 1
ATOM 1511 C C . LEU A 1 195 ? 8.487 -12.755 3.326 1.00 89.56 195 LEU A C 1
ATOM 1513 O O . LEU A 1 195 ? 9.310 -13.240 4.100 1.00 89.56 195 LEU A O 1
ATOM 1517 N N . GLY A 1 196 ? 7.397 -12.120 3.758 1.00 90.19 196 GLY A N 1
ATOM 1518 C CA . GLY A 1 196 ? 7.170 -11.784 5.158 1.00 90.19 196 GLY A CA 1
ATOM 1519 C C . GLY A 1 196 ? 8.187 -10.776 5.701 1.00 90.19 196 GLY A C 1
ATOM 1520 O O . GLY A 1 196 ? 9.080 -10.297 4.998 1.00 90.19 196 GLY A O 1
ATOM 1521 N N . ILE A 1 197 ? 8.035 -10.434 6.976 1.00 89.88 197 ILE A N 1
ATOM 1522 C CA . ILE A 1 197 ? 8.819 -9.406 7.656 1.00 89.88 197 ILE A CA 1
ATOM 1523 C C . ILE A 1 197 ? 9.351 -9.988 8.964 1.00 89.88 197 ILE A C 1
ATOM 1525 O O . ILE A 1 197 ? 8.658 -10.720 9.670 1.00 89.88 197 ILE A O 1
ATOM 1529 N N . ALA A 1 198 ? 10.613 -9.690 9.276 1.00 90.81 198 ALA A N 1
ATOM 1530 C CA . ALA A 1 198 ? 11.224 -10.126 10.521 1.00 90.81 198 ALA A CA 1
ATOM 1531 C C . ALA A 1 198 ? 10.586 -9.403 11.716 1.00 90.81 198 ALA A C 1
ATOM 1533 O O . ALA A 1 198 ? 10.347 -8.200 11.663 1.00 90.81 198 ALA A O 1
ATOM 1534 N N . GLU A 1 199 ? 10.388 -10.117 12.824 1.00 90.62 199 GLU A N 1
ATOM 1535 C CA . GLU A 1 199 ? 9.730 -9.590 14.028 1.00 90.62 199 GLU A CA 1
ATOM 1536 C C . GLU A 1 199 ? 10.372 -8.292 14.546 1.00 90.62 199 GLU A C 1
ATOM 1538 O O . GLU A 1 199 ? 9.678 -7.336 14.880 1.00 90.62 199 GLU A O 1
ATOM 1543 N N . LYS A 1 200 ? 11.709 -8.213 14.505 1.00 88.69 200 LYS A N 1
ATOM 1544 C CA . LYS A 1 200 ? 12.490 -7.026 14.896 1.00 88.69 200 LYS A CA 1
ATOM 1545 C C . LYS A 1 200 ? 12.170 -5.762 14.082 1.00 88.69 200 LYS A C 1
ATOM 1547 O O . LYS A 1 200 ? 12.422 -4.656 14.555 1.00 88.69 200 LYS A O 1
ATOM 1552 N N . ASP A 1 201 ? 11.664 -5.929 12.861 1.00 88.25 201 ASP A N 1
ATOM 1553 C CA . ASP A 1 201 ? 11.390 -4.832 11.937 1.00 88.25 201 ASP A CA 1
ATOM 1554 C C . ASP A 1 201 ? 9.937 -4.329 12.090 1.00 88.25 201 ASP A C 1
ATOM 1556 O O . ASP A 1 201 ? 9.664 -3.160 11.813 1.00 88.25 201 ASP A O 1
ATOM 1560 N N . LEU A 1 202 ? 9.015 -5.162 12.605 1.00 89.25 202 LEU A N 1
ATOM 1561 C CA . LEU A 1 202 ? 7.579 -4.852 12.726 1.00 89.25 202 LEU A CA 1
ATOM 1562 C C . LEU A 1 202 ? 7.267 -3.544 13.473 1.00 89.25 202 LEU A C 1
ATOM 1564 O O . LEU A 1 202 ? 6.468 -2.761 12.952 1.00 89.25 202 LEU A O 1
ATOM 1568 N N . PRO A 1 203 ? 7.889 -3.236 14.634 1.00 89.31 203 PRO A N 1
ATOM 1569 C CA . PRO A 1 203 ? 7.567 -2.020 15.386 1.00 89.31 203 PRO A CA 1
ATOM 1570 C C . PRO A 1 203 ? 7.879 -0.732 14.616 1.00 89.31 203 PRO A C 1
ATOM 1572 O O . PRO A 1 203 ? 7.312 0.321 14.904 1.00 89.31 203 PRO A O 1
ATOM 1575 N N . ARG A 1 204 ? 8.779 -0.822 13.631 1.00 86.31 204 ARG A N 1
ATOM 1576 C CA . ARG A 1 204 ? 9.357 0.321 12.926 1.00 86.31 204 ARG A CA 1
ATOM 1577 C C . ARG A 1 204 ? 8.796 0.515 11.521 1.00 86.31 204 ARG A C 1
ATOM 1579 O O . ARG A 1 204 ? 9.049 1.545 10.913 1.00 86.31 204 ARG A O 1
ATOM 1586 N N . LEU A 1 205 ? 7.990 -0.418 11.008 1.00 88.12 205 LEU A N 1
ATOM 1587 C CA . LEU A 1 205 ? 7.465 -0.387 9.631 1.00 88.12 205 LEU A CA 1
ATOM 1588 C C . LEU A 1 205 ? 6.678 0.874 9.267 1.00 88.12 205 LEU A C 1
ATOM 1590 O O . LEU A 1 205 ? 6.602 1.236 8.095 1.00 88.12 205 LEU A O 1
ATOM 1594 N N . PHE A 1 206 ? 6.084 1.527 10.261 1.00 89.25 206 PHE A N 1
ATOM 1595 C CA . PHE A 1 206 ? 5.332 2.764 10.073 1.00 89.25 206 PHE A CA 1
ATOM 1596 C C . PHE A 1 206 ? 6.114 4.016 10.500 1.00 89.25 206 PHE A C 1
ATOM 1598 O O . PHE A 1 206 ? 5.523 5.093 10.587 1.00 89.25 206 PHE A O 1
ATOM 1605 N N . GLU A 1 207 ? 7.405 3.890 10.817 1.00 84.44 207 GLU A N 1
ATOM 1606 C CA . GLU A 1 207 ? 8.311 5.028 10.993 1.00 84.44 207 GLU A CA 1
ATOM 1607 C C . GLU A 1 207 ? 8.661 5.643 9.634 1.00 84.44 207 GLU A C 1
ATOM 1609 O O . GLU A 1 207 ? 8.568 5.007 8.582 1.00 84.44 207 GLU A O 1
ATOM 1614 N N . HIS A 1 208 ? 9.081 6.905 9.647 1.00 75.81 208 HIS A N 1
ATOM 1615 C CA . HIS A 1 208 ? 9.445 7.605 8.421 1.00 75.81 208 HIS A CA 1
ATOM 1616 C C . HIS A 1 208 ? 10.693 6.944 7.840 1.00 75.81 208 HIS A C 1
ATOM 1618 O O . HIS A 1 208 ? 11.664 6.733 8.567 1.00 75.81 208 HIS A O 1
ATOM 1624 N N . LEU A 1 209 ? 10.694 6.693 6.526 1.00 69.75 209 LEU A N 1
ATOM 1625 C CA . LEU A 1 209 ? 11.872 6.230 5.778 1.00 69.75 209 LEU A CA 1
ATOM 1626 C C . LEU A 1 209 ? 12.393 4.859 6.222 1.00 69.75 209 LEU A C 1
ATOM 1628 O O . LEU A 1 209 ? 13.475 4.444 5.804 1.00 69.75 209 LEU A O 1
ATOM 1632 N N . TYR A 1 210 ? 11.647 4.151 7.068 1.00 74.69 210 TYR A N 1
ATOM 1633 C CA . TYR A 1 210 ? 12.060 2.844 7.520 1.00 74.69 210 TYR A CA 1
ATOM 1634 C C . TYR A 1 210 ? 11.843 1.821 6.408 1.00 74.69 210 TYR A C 1
ATOM 1636 O O . TYR A 1 210 ? 10.775 1.733 5.801 1.00 74.69 210 TYR A O 1
ATOM 1644 N N . GLN A 1 211 ? 12.880 1.034 6.148 1.00 72.06 211 GLN A N 1
ATOM 1645 C CA . GLN A 1 211 ? 12.836 -0.089 5.225 1.00 72.06 211 GLN A CA 1
ATOM 1646 C C . GLN A 1 211 ? 13.381 -1.310 5.955 1.00 72.06 211 GLN A C 1
ATOM 1648 O O . GLN A 1 211 ? 14.490 -1.275 6.496 1.00 72.06 211 GLN A O 1
ATOM 1653 N N . ALA A 1 212 ? 12.587 -2.382 5.988 1.00 69.00 212 ALA A N 1
ATOM 1654 C CA . ALA A 1 212 ? 13.004 -3.639 6.592 1.00 69.00 212 ALA A CA 1
ATOM 1655 C C . ALA A 1 212 ? 14.280 -4.146 5.904 1.00 69.00 212 ALA A C 1
ATOM 1657 O O . ALA A 1 212 ? 14.435 -4.064 4.682 1.00 69.00 212 ALA A O 1
ATOM 1658 N N . SER A 1 213 ? 15.218 -4.657 6.697 1.00 59.03 213 SER A N 1
ATOM 1659 C CA . SER A 1 213 ? 16.510 -5.120 6.190 1.00 59.03 213 SER A CA 1
ATOM 1660 C C . SER A 1 213 ? 16.386 -6.549 5.663 1.00 59.03 213 SER A C 1
ATOM 1662 O O . SER A 1 213 ? 16.875 -7.481 6.297 1.00 59.03 213 SER A O 1
ATOM 1664 N N . SER A 1 214 ? 15.736 -6.739 4.516 1.00 46.47 214 SER A N 1
ATOM 1665 C CA . SER A 1 214 ? 15.756 -8.013 3.788 1.00 46.47 214 SER A CA 1
ATOM 1666 C C . SER A 1 214 ? 16.732 -7.953 2.603 1.00 46.47 214 SER A C 1
ATOM 1668 O O . SER A 1 214 ? 17.086 -6.878 2.121 1.00 46.47 214 SER A O 1
ATOM 1670 N N . ASN A 1 215 ? 17.261 -9.126 2.240 1.00 42.12 215 ASN A N 1
ATOM 1671 C CA . ASN A 1 215 ? 18.439 -9.410 1.408 1.00 42.12 215 ASN A CA 1
ATOM 1672 C C . ASN A 1 215 ? 18.817 -8.400 0.302 1.00 42.12 215 ASN A C 1
ATOM 1674 O O . ASN A 1 215 ? 17.980 -7.813 -0.380 1.00 42.12 215 ASN A O 1
ATOM 1678 N N . PHE A 1 216 ? 20.136 -8.281 0.096 1.00 43.56 216 PHE A N 1
ATOM 1679 C CA . PHE A 1 216 ? 20.860 -7.302 -0.733 1.00 43.56 216 PHE A CA 1
ATOM 1680 C C . PHE A 1 216 ? 20.301 -7.018 -2.144 1.00 43.56 216 PHE A C 1
ATOM 1682 O O . PHE A 1 216 ? 20.575 -5.941 -2.673 1.00 43.56 216 PHE A O 1
ATOM 1689 N N . GLU A 1 217 ? 19.506 -7.908 -2.740 1.00 43.44 217 GLU A N 1
ATOM 1690 C CA . GLU A 1 217 ? 18.936 -7.729 -4.084 1.00 43.44 217 GLU A CA 1
ATOM 1691 C C . GLU A 1 217 ? 17.611 -6.941 -4.113 1.00 43.44 217 GLU A C 1
ATOM 1693 O O . GLU A 1 217 ? 17.312 -6.280 -5.105 1.00 43.44 217 GLU A O 1
ATOM 1698 N N . SER A 1 218 ? 16.841 -6.915 -3.017 1.00 45.19 218 SER A N 1
ATOM 1699 C CA . SER A 1 218 ? 15.540 -6.215 -2.946 1.00 45.19 218 SER A CA 1
ATOM 1700 C C . SER A 1 218 ? 15.647 -4.755 -2.469 1.00 45.19 218 SER A C 1
ATOM 1702 O O . SER A 1 218 ? 14.639 -4.064 -2.308 1.00 45.19 218 SER A O 1
ATOM 1704 N N . ARG A 1 219 ? 16.863 -4.266 -2.211 1.00 45.03 219 ARG A N 1
ATOM 1705 C CA . ARG A 1 219 ? 17.127 -3.136 -1.306 1.00 45.03 219 ARG A CA 1
ATOM 1706 C C . ARG A 1 219 ? 16.753 -1.724 -1.785 1.00 45.03 219 ARG A C 1
ATOM 1708 O O . ARG A 1 219 ? 17.141 -0.783 -1.107 1.00 45.03 219 ARG A O 1
ATOM 1715 N N . ARG A 1 220 ? 16.107 -1.511 -2.939 1.00 51.06 220 ARG A N 1
ATOM 1716 C CA . ARG A 1 220 ? 16.016 -0.148 -3.526 1.00 51.06 220 ARG A CA 1
ATOM 1717 C C . ARG A 1 220 ? 14.796 0.102 -4.406 1.00 51.06 220 ARG A C 1
ATOM 1719 O O . ARG A 1 220 ? 14.942 0.309 -5.610 1.00 51.06 220 ARG A O 1
ATOM 1726 N N . LYS A 1 221 ? 13.584 0.065 -3.852 1.00 58.50 221 LYS A N 1
ATOM 1727 C CA . LYS A 1 221 ? 12.410 0.576 -4.583 1.00 58.50 221 LYS A CA 1
ATOM 1728 C C . LYS A 1 221 ? 11.518 1.424 -3.682 1.00 58.50 221 LYS A C 1
ATOM 1730 O O . LYS A 1 221 ? 10.505 0.948 -3.175 1.00 58.50 221 LYS A O 1
ATOM 1735 N N . GLY A 1 222 ? 11.882 2.700 -3.543 1.00 65.44 222 GLY A N 1
ATOM 1736 C CA . GLY A 1 222 ? 11.039 3.747 -2.962 1.00 65.44 222 GLY A CA 1
ATOM 1737 C C . GLY A 1 222 ? 11.624 4.408 -1.716 1.00 65.44 222 GLY A C 1
ATOM 1738 O O . GLY A 1 222 ? 12.605 3.949 -1.143 1.00 65.44 222 GLY A O 1
ATOM 1739 N N . LEU A 1 223 ? 10.984 5.493 -1.276 1.00 70.88 223 LEU A N 1
ATOM 1740 C CA . LEU A 1 223 ? 11.450 6.325 -0.159 1.00 70.88 223 LEU A CA 1
ATOM 1741 C C . LEU A 1 223 ? 11.115 5.761 1.234 1.00 70.88 223 LEU A C 1
ATOM 1743 O O . LEU A 1 223 ? 11.493 6.356 2.233 1.00 70.88 223 LEU A O 1
ATOM 1747 N N . GLY A 1 224 ? 10.382 4.646 1.338 1.00 77.44 224 GLY A N 1
ATOM 1748 C CA . GLY A 1 224 ? 9.890 4.145 2.633 1.00 77.44 224 GLY A CA 1
ATOM 1749 C C . GLY A 1 224 ? 8.841 5.058 3.286 1.00 77.44 224 GLY A C 1
ATOM 1750 O O . GLY A 1 224 ? 8.648 5.019 4.495 1.00 77.44 224 GLY A O 1
ATOM 1751 N N . LEU A 1 225 ? 8.172 5.910 2.500 1.00 83.38 225 LEU A N 1
ATOM 1752 C CA . LEU A 1 225 ? 7.163 6.853 2.999 1.00 83.38 225 LEU A CA 1
ATOM 1753 C C . LEU A 1 225 ? 5.734 6.309 2.922 1.00 83.38 225 LEU A C 1
ATOM 1755 O O . LEU A 1 225 ? 4.880 6.746 3.687 1.00 83.38 225 LEU A O 1
ATOM 1759 N N . GLY A 1 226 ? 5.467 5.332 2.049 1.00 87.62 226 GLY A N 1
ATOM 1760 C CA . GLY A 1 226 ? 4.109 4.846 1.787 1.00 87.62 226 GLY A CA 1
ATOM 1761 C C . GLY A 1 226 ? 3.373 4.354 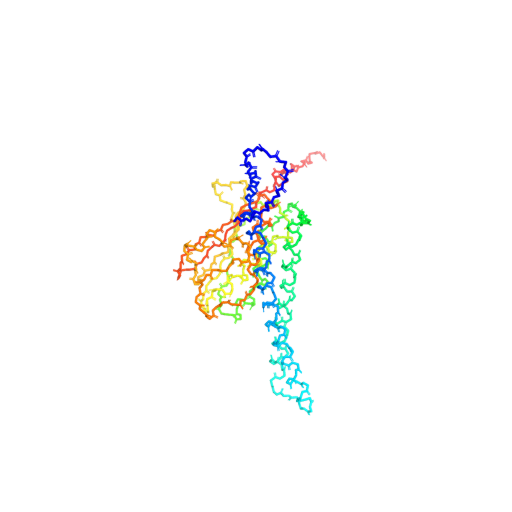3.037 1.00 87.62 226 GLY A C 1
ATOM 1762 O O . GLY A 1 226 ? 2.242 4.768 3.280 1.00 87.62 226 GLY A O 1
ATOM 1763 N N . LEU A 1 227 ? 4.010 3.519 3.869 1.00 92.25 227 LEU A N 1
ATOM 1764 C CA . LEU A 1 227 ? 3.391 2.999 5.098 1.00 92.25 227 LEU A CA 1
ATOM 1765 C C . LEU A 1 227 ? 3.194 4.085 6.160 1.00 92.25 227 LEU A C 1
ATOM 1767 O O . LEU A 1 227 ? 2.157 4.116 6.823 1.00 92.25 227 LEU A O 1
ATOM 1771 N N . TYR A 1 228 ? 4.141 5.014 6.283 1.00 90.56 228 TYR A N 1
ATOM 1772 C CA . TYR A 1 228 ? 3.993 6.161 7.173 1.00 90.56 228 TYR A CA 1
ATOM 1773 C C . TYR A 1 228 ? 2.819 7.069 6.762 1.00 90.56 228 TYR A C 1
ATOM 1775 O O . TYR A 1 228 ? 1.999 7.457 7.601 1.00 90.56 228 TYR A O 1
ATOM 1783 N N . ILE A 1 229 ? 2.695 7.361 5.463 1.00 89.75 229 ILE A N 1
ATOM 1784 C CA . ILE A 1 229 ? 1.564 8.111 4.904 1.00 89.75 229 ILE A CA 1
ATOM 1785 C C . ILE A 1 229 ? 0.256 7.373 5.207 1.00 89.75 229 ILE A C 1
ATOM 1787 O O . ILE A 1 229 ? -0.691 7.992 5.690 1.00 89.75 229 ILE A O 1
ATOM 1791 N N . CYS A 1 230 ? 0.211 6.047 5.017 1.00 94.81 230 CYS A N 1
ATOM 1792 C CA . CYS A 1 230 ? -0.967 5.246 5.361 1.00 94.81 230 CYS A CA 1
ATOM 1793 C C . CYS A 1 230 ? -1.343 5.399 6.838 1.00 94.81 230 CYS A C 1
ATOM 1795 O O . CYS A 1 230 ? -2.500 5.679 7.138 1.00 94.81 230 CYS A O 1
ATOM 1797 N N . LYS A 1 231 ? -0.374 5.282 7.757 1.00 94.94 231 LYS A N 1
ATOM 1798 C CA . LYS A 1 231 ? -0.609 5.478 9.195 1.00 94.94 231 LYS A CA 1
ATOM 1799 C C . LYS A 1 231 ? -1.183 6.852 9.497 1.00 94.94 231 LYS A C 1
ATOM 1801 O O . LYS A 1 231 ? -2.192 6.943 10.187 1.00 94.94 231 LYS A O 1
ATOM 1806 N N . THR A 1 232 ? -0.601 7.902 8.932 1.00 92.00 232 THR A N 1
ATOM 1807 C CA . THR A 1 232 ? -1.097 9.271 9.111 1.00 92.00 232 THR A CA 1
ATOM 1808 C C . THR A 1 232 ? -2.533 9.426 8.609 1.00 92.00 232 THR A C 1
ATOM 1810 O O . THR A 1 232 ? -3.376 9.975 9.320 1.00 92.00 232 THR A O 1
ATOM 1813 N N . LEU A 1 233 ? -2.826 8.950 7.397 1.00 94.62 233 LEU A N 1
ATOM 1814 C CA . LEU A 1 233 ? -4.150 9.074 6.784 1.00 94.62 233 LEU A CA 1
ATOM 1815 C C . LEU A 1 233 ? -5.213 8.276 7.539 1.00 94.62 233 LEU A C 1
ATOM 1817 O O . LEU A 1 233 ? -6.327 8.765 7.714 1.00 94.62 233 LEU A O 1
ATOM 1821 N N . VAL A 1 234 ? -4.877 7.071 7.999 1.00 96.69 234 VAL A N 1
ATOM 1822 C CA . VAL A 1 234 ? -5.766 6.251 8.829 1.00 96.69 234 VAL A CA 1
ATOM 1823 C C . VAL A 1 234 ? -6.027 6.943 10.168 1.00 96.69 234 VAL A C 1
ATOM 1825 O O . VAL A 1 234 ? -7.184 7.121 10.544 1.00 96.69 234 VAL A O 1
ATOM 1828 N N . SER A 1 235 ? -4.984 7.424 10.853 1.00 94.75 235 SER A N 1
ATOM 1829 C CA . SER A 1 235 ? -5.139 8.112 12.140 1.00 94.75 235 SER A CA 1
ATOM 1830 C C . SER A 1 235 ? -5.937 9.414 12.029 1.00 94.75 235 SER A C 1
ATOM 1832 O O . SER A 1 235 ? -6.777 9.682 12.884 1.00 94.75 235 SER A O 1
ATOM 1834 N N . ARG A 1 236 ? -5.755 10.206 10.962 1.00 93.19 236 ARG A N 1
ATOM 1835 C CA . ARG A 1 236 ? -6.560 11.424 10.726 1.00 93.19 236 ARG A CA 1
ATOM 1836 C C . ARG A 1 236 ? -8.033 11.138 10.426 1.00 93.19 236 ARG A C 1
ATOM 1838 O O . ARG A 1 236 ? -8.850 12.042 10.556 1.00 93.19 236 ARG A O 1
ATOM 1845 N N . GLN A 1 237 ? -8.368 9.908 10.046 1.00 94.75 23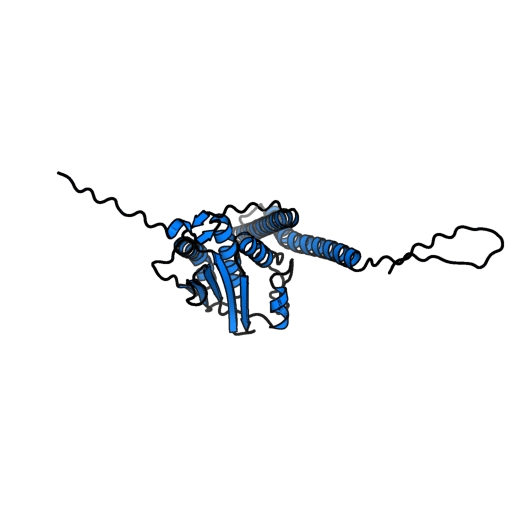7 GLN A N 1
ATOM 1846 C CA . GLN A 1 237 ? -9.745 9.447 9.858 1.00 94.75 237 GLN A CA 1
ATOM 1847 C C . GLN A 1 237 ? -10.298 8.719 11.097 1.00 94.75 237 GLN A C 1
ATOM 1849 O O . GLN A 1 237 ? -11.360 8.112 11.022 1.00 94.75 237 GLN A O 1
ATOM 1854 N N . GLY A 1 238 ? -9.593 8.762 12.236 1.00 93.62 238 GLY A N 1
ATOM 1855 C CA . GLY A 1 238 ? -10.032 8.130 13.486 1.00 93.62 238 GLY A CA 1
ATOM 1856 C C . GLY A 1 238 ? -9.833 6.612 13.534 1.00 93.62 238 GLY A C 1
ATOM 1857 O O . GLY A 1 238 ? -10.424 5.946 14.377 1.00 93.62 238 GLY A O 1
ATOM 1858 N N . GLY A 1 239 ? -9.028 6.058 12.627 1.00 95.81 239 GLY A N 1
ATOM 1859 C CA . GLY A 1 239 ? -8.730 4.632 12.556 1.00 95.81 239 GLY A CA 1
ATOM 1860 C C . GLY A 1 239 ? -7.393 4.237 13.184 1.00 95.81 239 GLY A C 1
A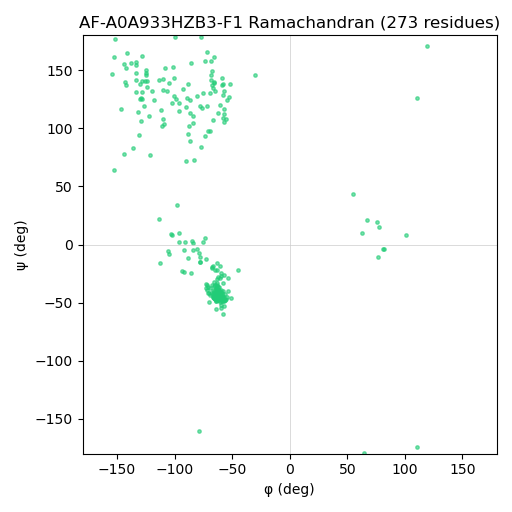TOM 1861 O O . GLY A 1 239 ? -6.592 5.078 13.607 1.00 95.81 239 GLY A O 1
ATOM 1862 N N . ARG A 1 240 ? -7.101 2.932 13.155 1.00 96.31 240 ARG A N 1
ATOM 1863 C CA . ARG A 1 240 ? -5.772 2.372 13.464 1.00 96.31 240 ARG A CA 1
ATOM 1864 C C . ARG A 1 240 ? -5.258 1.511 12.314 1.00 96.31 240 ARG A C 1
ATOM 1866 O O . ARG A 1 240 ? -6.055 0.903 11.613 1.00 96.31 240 ARG A O 1
ATOM 1873 N N . ILE A 1 241 ? -3.939 1.443 12.135 1.00 97.56 241 ILE A N 1
ATOM 1874 C CA . ILE A 1 241 ? -3.263 0.570 11.161 1.00 97.56 241 ILE A CA 1
ATOM 1875 C C . ILE A 1 241 ? -2.241 -0.307 11.890 1.00 97.56 241 ILE A C 1
ATOM 1877 O O . ILE A 1 241 ? -1.575 0.163 12.813 1.00 97.56 241 ILE A O 1
ATOM 1881 N N . TRP A 1 242 ? -2.123 -1.569 11.493 1.00 97.19 242 TRP A N 1
ATOM 1882 C CA . TRP A 1 242 ? -1.145 -2.514 12.029 1.00 97.19 242 TRP A CA 1
ATOM 1883 C C . TRP A 1 242 ? -0.786 -3.573 10.985 1.00 97.19 242 TRP A C 1
ATOM 1885 O O . TRP A 1 242 ? -1.297 -3.569 9.862 1.00 97.19 242 TRP A O 1
ATOM 1895 N N . VAL A 1 243 ? 0.141 -4.455 11.344 1.00 97.38 243 VAL A N 1
ATOM 1896 C CA . VAL A 1 243 ? 0.633 -5.521 10.476 1.00 97.38 243 VAL A CA 1
ATOM 1897 C C . VAL A 1 243 ? 0.905 -6.779 11.284 1.00 97.38 243 VAL A C 1
ATOM 1899 O O . VAL A 1 243 ? 1.445 -6.718 12.387 1.00 97.38 243 VAL A O 1
ATOM 1902 N N . GLU A 1 244 ? 0.540 -7.910 10.701 1.00 96.31 244 GLU A N 1
ATOM 1903 C CA . GLU A 1 244 ? 0.830 -9.254 11.180 1.00 96.31 244 GLU A CA 1
ATOM 1904 C C . GLU A 1 244 ? 1.688 -9.930 10.111 1.00 96.31 244 GLU A C 1
ATOM 1906 O O . GLU A 1 244 ? 1.330 -9.941 8.936 1.00 96.31 244 GLU A O 1
ATOM 1911 N N . SER A 1 245 ? 2.864 -10.439 10.463 1.00 95.44 245 SER A N 1
ATOM 1912 C CA . SER A 1 245 ? 3.763 -11.024 9.469 1.00 95.44 245 SER A CA 1
ATOM 1913 C C . SER A 1 245 ? 4.681 -12.053 10.098 1.00 95.44 245 SER A C 1
ATOM 1915 O O . SER A 1 245 ? 5.092 -11.919 11.251 1.00 95.44 245 SER A O 1
ATOM 1917 N N . VAL A 1 246 ? 5.006 -13.081 9.318 1.00 93.81 246 VAL A N 1
ATOM 1918 C CA . VAL A 1 246 ? 6.004 -14.083 9.676 1.00 93.81 246 VAL A CA 1
ATOM 1919 C C . VAL A 1 246 ? 6.966 -14.212 8.508 1.00 93.81 246 VAL A C 1
ATOM 1921 O O . VAL A 1 246 ? 6.549 -14.467 7.376 1.00 93.81 246 VAL A O 1
ATOM 1924 N N . LEU A 1 247 ? 8.261 -14.056 8.786 1.00 92.12 247 LEU A N 1
ATOM 1925 C CA . LEU A 1 247 ? 9.308 -14.187 7.778 1.00 92.12 247 LEU A CA 1
ATOM 1926 C C . LEU A 1 247 ? 9.180 -15.531 7.036 1.00 92.12 247 LEU A C 1
ATOM 1928 O O . LEU A 1 247 ? 9.092 -16.594 7.650 1.00 92.12 247 LEU A O 1
ATOM 1932 N N . GLY A 1 248 ? 9.140 -15.465 5.708 1.00 90.00 248 GLY A N 1
ATOM 1933 C CA . GLY A 1 248 ? 8.966 -16.596 4.796 1.00 90.00 248 GLY A CA 1
ATOM 1934 C C . GLY A 1 248 ? 7.526 -17.082 4.600 1.00 90.00 248 GLY A C 1
ATOM 1935 O O . GLY A 1 248 ? 7.325 -17.993 3.803 1.00 90.00 248 GLY A O 1
ATOM 1936 N N . LYS A 1 249 ? 6.530 -16.521 5.301 1.00 92.50 249 LYS A N 1
ATOM 1937 C CA . LYS A 1 249 ? 5.113 -16.925 5.170 1.00 92.50 249 LYS A CA 1
ATOM 1938 C C . LYS A 1 249 ? 4.210 -15.859 4.548 1.00 92.50 249 LYS A C 1
ATOM 1940 O O . LYS A 1 249 ? 3.097 -16.191 4.148 1.00 92.50 249 LYS A O 1
ATOM 1945 N N . GLY A 1 250 ? 4.669 -14.611 4.491 1.00 94.38 250 GLY A N 1
ATOM 1946 C CA . GLY A 1 250 ? 3.897 -13.474 3.998 1.00 94.38 250 GLY A CA 1
ATOM 1947 C C . GLY A 1 250 ? 3.507 -12.491 5.096 1.00 94.38 250 GLY A C 1
ATOM 1948 O O . GLY A 1 250 ? 3.963 -12.594 6.240 1.00 94.38 250 GLY A O 1
ATOM 1949 N N . SER A 1 251 ? 2.698 -11.504 4.728 1.00 96.69 251 SER A N 1
ATOM 1950 C CA . SER A 1 251 ? 2.273 -10.419 5.619 1.00 96.69 251 SER A CA 1
ATOM 1951 C C . SER A 1 251 ? 0.791 -10.113 5.450 1.00 96.69 251 SER A C 1
ATOM 1953 O O . SER A 1 251 ? 0.204 -10.357 4.402 1.00 96.69 251 SER A O 1
ATOM 1955 N N . ALA A 1 252 ? 0.179 -9.544 6.479 1.00 97.88 252 ALA A N 1
ATOM 1956 C CA . ALA A 1 252 ? -1.165 -9.006 6.445 1.00 97.88 252 ALA A CA 1
ATOM 1957 C C . ALA A 1 252 ? -1.152 -7.611 7.067 1.00 97.88 252 ALA A C 1
ATOM 1959 O O . ALA A 1 252 ? -0.871 -7.437 8.250 1.00 97.88 252 ALA A O 1
ATOM 1960 N N . PHE A 1 253 ? -1.421 -6.600 6.246 1.00 98.25 253 PHE A N 1
ATOM 1961 C CA . PHE A 1 253 ? -1.612 -5.227 6.694 1.00 98.25 253 PHE A CA 1
ATOM 1962 C C . PHE A 1 253 ? -3.094 -4.984 6.928 1.00 98.25 253 PHE A C 1
ATOM 1964 O O . PHE A 1 253 ? -3.925 -5.317 6.082 1.00 98.25 253 PHE A O 1
ATOM 1971 N N . HIS A 1 254 ? -3.420 -4.372 8.058 1.00 98.06 254 HIS A N 1
ATOM 1972 C CA . HIS A 1 254 ? -4.787 -4.142 8.498 1.00 98.06 254 HIS A CA 1
ATOM 1973 C C . HIS A 1 254 ? -4.972 -2.678 8.847 1.00 98.06 254 HIS A C 1
ATOM 1975 O O . HIS A 1 254 ? -4.101 -2.083 9.479 1.00 98.06 254 HIS A O 1
ATOM 1981 N N . PHE A 1 255 ? -6.121 -2.110 8.505 1.00 98.19 255 PHE A N 1
ATOM 1982 C CA . PHE A 1 255 ? -6.533 -0.828 9.049 1.00 98.19 255 PHE A CA 1
ATO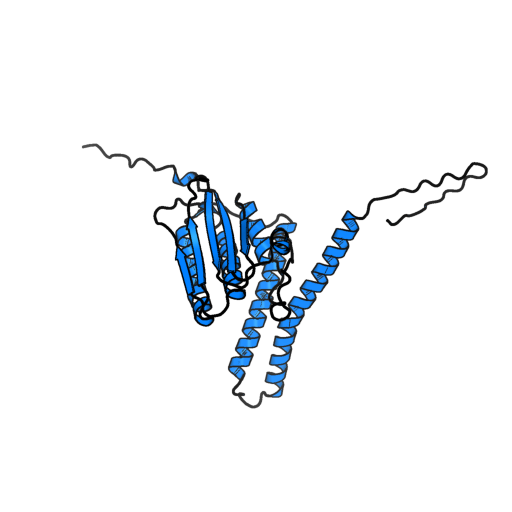M 1983 C C . PHE A 1 255 ? -8.032 -0.781 9.311 1.00 98.19 255 PHE A C 1
ATOM 1985 O O . PHE A 1 255 ? -8.810 -1.453 8.633 1.00 98.19 255 PHE A O 1
ATOM 1992 N N . THR A 1 256 ? -8.432 0.025 10.289 1.00 97.38 256 THR A N 1
ATOM 1993 C CA . THR A 1 256 ? -9.838 0.302 10.580 1.00 97.38 256 THR A CA 1
ATOM 1994 C C . THR A 1 256 ? -10.224 1.712 10.174 1.00 97.38 256 THR A C 1
ATOM 1996 O O . THR A 1 256 ? -9.392 2.619 10.170 1.00 97.38 256 THR A O 1
ATOM 1999 N N . LEU A 1 257 ? -11.498 1.897 9.845 1.00 97.00 257 LEU A N 1
ATOM 2000 C CA . LEU A 1 257 ? -12.137 3.202 9.707 1.00 97.00 257 LEU A CA 1
ATOM 2001 C C . LEU A 1 257 ? -13.482 3.182 10.444 1.00 97.00 257 LEU A C 1
ATOM 2003 O O . LEU A 1 257 ? -14.167 2.157 10.383 1.00 97.00 257 LEU A O 1
ATOM 2007 N N . PRO A 1 258 ? -13.880 4.269 11.127 1.00 96.06 258 PRO A N 1
ATOM 2008 C CA . PRO A 1 258 ? -15.150 4.315 11.845 1.00 96.06 258 PRO A CA 1
ATOM 2009 C C . PRO A 1 258 ? -16.341 4.078 10.914 1.00 96.06 258 PRO A C 1
ATOM 2011 O O . PRO A 1 258 ? -16.356 4.551 9.776 1.00 96.06 258 PRO A O 1
ATOM 2014 N N . VAL A 1 259 ? -17.368 3.384 11.395 1.00 95.50 259 VAL A N 1
ATOM 2015 C CA . VAL A 1 259 ? -18.662 3.286 10.712 1.00 95.50 259 VAL A CA 1
ATOM 2016 C C . VAL A 1 259 ? -19.317 4.668 10.694 1.00 95.50 259 VAL A C 1
ATOM 2018 O O . VAL A 1 259 ? -19.281 5.410 11.675 1.00 95.50 259 VAL A O 1
ATOM 2021 N N . SER A 1 260 ? -19.936 5.033 9.574 1.00 90.25 260 SER A N 1
ATOM 2022 C CA . SER A 1 260 ? -20.673 6.287 9.485 1.00 90.25 260 SER A CA 1
ATOM 2023 C C . SER A 1 260 ? -21.965 6.216 10.296 1.00 90.25 260 SER A C 1
ATOM 2025 O O . SER A 1 260 ? -22.865 5.431 9.995 1.00 90.25 260 SER A O 1
ATOM 2027 N N . LEU A 1 261 ? -22.086 7.094 11.294 1.00 78.62 261 LEU A N 1
ATOM 2028 C CA . LEU A 1 261 ? -23.282 7.214 12.135 1.00 78.62 261 LEU A CA 1
ATOM 2029 C C . LEU A 1 261 ? -24.521 7.683 11.353 1.00 78.62 261 LEU A C 1
ATOM 2031 O O . LEU A 1 261 ? -25.645 7.404 11.759 1.00 78.62 261 LEU A O 1
ATOM 2035 N N . LEU A 1 262 ? -24.332 8.336 10.200 1.00 61.75 262 LEU A N 1
ATOM 2036 C CA . LEU A 1 262 ? -25.424 8.825 9.348 1.00 61.75 262 LEU A CA 1
ATOM 2037 C C . LEU A 1 262 ? -26.161 7.707 8.592 1.00 61.75 262 LEU A C 1
ATOM 2039 O O . LEU A 1 262 ? -27.240 7.943 8.061 1.00 61.75 262 LEU A O 1
ATOM 2043 N N . ALA A 1 263 ? -25.623 6.485 8.569 1.00 51.00 263 ALA A N 1
ATOM 2044 C CA . ALA A 1 263 ? -26.289 5.332 7.964 1.00 51.00 263 ALA A CA 1
ATOM 2045 C C . ALA A 1 263 ? -27.219 4.573 8.923 1.00 51.00 263 ALA A C 1
ATOM 2047 O O . ALA A 1 263 ? -28.008 3.745 8.475 1.00 51.00 263 ALA A O 1
ATOM 2048 N N . ALA A 1 264 ? -27.160 4.854 10.231 1.00 46.66 264 ALA A N 1
ATOM 2049 C CA . ALA A 1 264 ? -28.050 4.240 11.220 1.00 46.66 264 ALA A CA 1
ATOM 2050 C C . ALA A 1 264 ? -29.458 4.870 11.236 1.00 46.66 264 ALA A C 1
ATOM 2052 O O . ALA A 1 264 ? -30.378 4.326 11.843 1.00 46.66 264 ALA A O 1
ATOM 2053 N N . SER A 1 265 ? -29.651 5.999 10.551 1.00 42.59 265 SER A N 1
ATOM 2054 C CA . SER A 1 265 ? -30.938 6.683 10.422 1.00 42.59 265 SER A CA 1
ATOM 2055 C C . SER A 1 265 ? -31.691 6.179 9.191 1.00 42.59 265 SER A C 1
ATOM 2057 O O . SER A 1 265 ? -31.824 6.883 8.191 1.00 42.59 265 SER A O 1
ATOM 2059 N N . GLY A 1 266 ? -32.193 4.946 9.251 1.00 43.66 266 GLY A N 1
ATOM 2060 C CA . GLY A 1 266 ? -33.251 4.519 8.343 1.00 43.66 266 GLY A CA 1
ATOM 2061 C C . GLY A 1 266 ? -34.443 5.463 8.507 1.00 43.66 266 GLY A C 1
ATOM 2062 O O . GLY A 1 266 ? -35.140 5.409 9.517 1.00 43.66 266 GLY A O 1
ATOM 2063 N N . LEU A 1 267 ? -34.651 6.363 7.544 1.00 39.50 267 LEU A N 1
ATOM 2064 C CA . LEU A 1 267 ? -35.879 7.145 7.443 1.00 39.50 267 LEU A CA 1
ATOM 2065 C C . LEU A 1 267 ? -37.059 6.156 7.413 1.00 39.50 267 LEU A C 1
ATOM 2067 O O . LEU A 1 267 ? -37.071 5.280 6.542 1.00 39.50 267 LEU A O 1
ATOM 2071 N N . PRO A 1 268 ? -38.054 6.265 8.314 1.00 39.94 268 PRO A N 1
ATOM 2072 C CA . PRO A 1 268 ? -39.295 5.532 8.147 1.00 39.94 268 PRO A CA 1
ATOM 2073 C C . PRO A 1 268 ? -39.894 6.000 6.825 1.00 39.94 268 PRO A C 1
ATOM 2075 O O . PRO A 1 268 ? -40.145 7.196 6.649 1.00 39.94 268 PRO A O 1
ATOM 2078 N N . GLN A 1 269 ? -40.098 5.082 5.880 1.00 43.81 269 GLN A N 1
ATOM 2079 C CA . GLN A 1 269 ? -40.925 5.388 4.724 1.00 43.81 269 GLN A CA 1
ATOM 2080 C C . GLN A 1 269 ? -42.296 5.792 5.257 1.00 43.81 269 GLN A C 1
ATOM 2082 O O . GLN A 1 269 ? -43.019 4.974 5.825 1.00 43.81 269 GLN A O 1
ATOM 2087 N N . GLY A 1 270 ? -42.606 7.084 5.141 1.00 40.16 270 GLY A N 1
ATOM 2088 C CA . GLY A 1 270 ? -43.896 7.632 5.510 1.00 40.16 270 GLY A CA 1
ATOM 2089 C C . GLY A 1 270 ? -44.974 6.878 4.751 1.00 40.16 270 GLY A C 1
ATOM 2090 O O . GLY A 1 270 ? -45.106 7.022 3.535 1.00 40.16 270 GLY A O 1
ATOM 2091 N N . GLY A 1 271 ? -45.723 6.052 5.479 1.00 43.44 271 GLY A N 1
ATOM 2092 C CA . GLY A 1 271 ? -46.923 5.417 4.976 1.00 43.44 271 GLY A CA 1
ATOM 2093 C C . GLY A 1 271 ? -47.889 6.498 4.513 1.00 43.44 271 GLY A C 1
ATOM 2094 O O . GLY A 1 271 ? -48.424 7.255 5.320 1.00 43.44 271 GLY A O 1
ATOM 2095 N N . LYS A 1 272 ? -48.126 6.567 3.204 1.00 42.53 272 LYS A N 1
ATOM 2096 C CA . LYS A 1 272 ? -49.321 7.219 2.679 1.00 42.53 272 LYS A CA 1
ATOM 2097 C C . LYS A 1 272 ? -50.509 6.299 2.959 1.00 42.53 272 LYS A C 1
ATOM 2099 O O . LYS A 1 272 ? -50.796 5.393 2.185 1.00 42.53 272 LYS A O 1
ATOM 2104 N N . GLN A 1 273 ? -51.172 6.535 4.087 1.00 44.41 273 GLN A N 1
ATOM 2105 C CA . GLN A 1 273 ? -52.598 6.259 4.242 1.00 44.41 273 GLN A CA 1
ATOM 2106 C C . GLN A 1 273 ? -53.394 7.492 3.790 1.00 44.41 273 GLN A C 1
ATOM 2108 O O . GLN A 1 273 ? -53.048 8.618 4.144 1.00 44.41 273 GLN A O 1
ATOM 2113 N N . GLY A 1 274 ? -54.485 7.250 3.061 1.00 47.41 274 GLY A N 1
ATOM 2114 C CA . GLY A 1 274 ? -55.518 8.228 2.704 1.00 47.41 274 GLY A CA 1
ATOM 2115 C C . GLY A 1 274 ? -55.511 8.567 1.212 1.00 47.41 274 GLY A C 1
ATOM 2116 O O . GLY A 1 274 ? -54.475 8.954 0.682 1.00 47.41 274 GLY A O 1
ATOM 2117 N N . ARG A 1 275 ? -56.611 8.458 0.470 1.00 47.97 275 ARG A N 1
ATOM 2118 C CA . ARG A 1 275 ? -58.021 8.158 0.759 1.00 47.97 275 ARG A CA 1
ATOM 2119 C C . ARG A 1 275 ? -58.619 7.509 -0.486 1.00 47.97 275 ARG A C 1
ATOM 2121 O O . ARG A 1 275 ? -58.114 7.833 -1.584 1.00 47.97 275 ARG A O 1
#

pLDDT: mean 81.96, std 17.21, range [36.72, 98.62]

Nearest PDB structures (foldseek):
  6rh7-assembly1_B  TM=8.398E-01  e=3.555E-21  Thermotoga maritima
  4jas-assembly1_A-2  TM=8.062E-01  e=2.054E-20  Thermotoga maritima MSB8
  4q20-assembly1_A  TM=8.526E-01  e=2.130E-19  Caulobacter vibrioides CB15
  4q20-assembly1_B  TM=8.674E-01  e=5.428E-19  Caulobacter vibrioides CB15
  4gcz-assembly1_A  TM=6.045E-01  e=1.635E-15  Bacillus subtilis subsp. subtilis str. 168

Mean predicted aligned error: 11.24 Å

Foldseek 3Di:
DDWDWDDDDDPDDDDDTDIDDDDCVVVVVVVVVVVVLVVLLCVQLVVLVVLLVVLVVVCVVVVVDDDPCVVVSVVSNVVSVVLNVVQVVLVVLVVCLVVVNDDWQFDFAPLLVLLVVLLVVCCVVCVVQQEAEEEAEDPDDFTFRGRSVLSSLLSNLLVVVQSLFAHHPKYWYWYWAQDPVHNQKIKIKIWIQGQWADPVQFVCLLPFQRDGPDDPPSPHRHSSSSSVSSQSRLVVQVKHWGKDTDGNGTIMIMMITGGDPVRVPPPPPPDDDDD

Solvent-accessible surface area (backbone atoms only — not comparable to full-atom values): 15812 Å² total; per-residue (Å²): 133,76,79,72,87,82,86,80,90,69,93,90,65,87,89,78,84,80,77,66,84,57,90,49,62,69,59,51,50,52,52,49,49,53,51,54,48,52,52,50,52,53,53,64,52,46,53,41,51,51,52,36,54,51,50,52,48,56,50,61,79,44,64,94,52,92,54,94,56,50,68,59,50,52,52,50,35,51,55,31,50,54,49,49,51,52,52,52,51,52,53,53,49,50,52,25,51,79,69,67,65,56,85,78,66,66,37,82,28,60,56,63,63,50,50,52,52,54,54,55,74,44,43,66,64,29,52,76,51,47,26,49,75,46,79,48,66,69,83,88,68,76,36,24,32,34,29,71,70,58,50,52,50,36,53,51,48,50,50,53,50,40,65,70,49,32,50,70,76,25,46,38,40,42,33,41,45,65,49,89,92,40,78,64,30,36,38,39,34,45,30,28,48,15,55,36,42,54,76,90,40,60,89,42,51,57,35,79,55,37,69,74,92,59,64,88,88,71,71,80,85,78,74,33,43,60,50,24,52,35,45,51,56,32,46,78,44,70,23,53,66,54,75,52,55,40,62,70,62,6,36,33,41,38,35,33,32,29,47,27,73,78,71,74,65,74,72,76,79,76,78,85,78,85,132